Protein AF-W9NSE4-F1 (afdb_monomer)

InterPro domains:
  IPR006034 Asparaginase/glutaminase-like [PIRSF001220] (28-236)
  IPR027474 L-asparaginase, N-terminal [PF00710] (26-89)
  IPR036152 Asparaginase/glutaminase-like superfamily [SSF53774] (7-237)
  IPR037152 L-asparaginase, N-terminal domain superfamily [G3DSA:3.40.50.1170] (3-132)

Solvent-accessible surface area (backbone atoms only — not comparable to full-atom values): 13285 Å² total; per-residue (Å²): 138,76,88,78,69,47,70,48,81,46,66,56,93,49,43,56,50,54,46,50,51,46,46,31,56,49,71,39,85,84,59,81,40,18,39,22,36,31,43,38,92,50,56,83,89,42,90,87,39,50,40,68,56,36,51,51,25,30,49,48,37,24,74,69,46,80,80,41,43,57,34,42,33,49,96,52,32,32,23,39,46,59,47,28,48,76,55,96,93,41,78,44,64,15,86,82,14,58,27,30,35,51,55,96,54,36,72,48,76,77,45,73,84,58,55,47,65,51,62,55,68,62,46,70,77,44,28,68,71,49,52,81,54,26,63,48,78,39,54,74,83,61,55,54,65,59,32,56,49,34,52,74,60,55,44,34,32,36,40,34,30,29,45,80,46,45,49,69,62,73,88,45,46,62,28,50,49,57,42,60,69,40,85,83,40,45,42,33,36,19,23,75,86,40,47,40,82,42,44,83,71,49,90,92,43,33,33,18,22,70,28,29,52,67,49,45,67,65,45,44,39,47,54,76,27,22,88,60,53,75,64,54,49,44,47,42,53,50,52,46,54,46,84,107

Secondary structure (DSSP, 8-state):
-----EEEE--TTSHHHHHHHHHHHS-GGGT-S-EEEE--SS-TTSTT--HHHHHHHHHHHHHH--S--EEEEETTEEE-STT-EEETTEEEPPTTTEEEEEETTEEEE-----EEE----B-HHHHHHHTTTSEEEE-TT--HHHHHHHHHTT--EEEEEEBTTTB--GGGHHHHHHHHTSTT-EEEEEESSS-------STT-EE-TT--HHHHHHHHHHHTTBS--HHHHHHHHH--EEE-

Sequence (244 aa):
MFCQDHVLVLGSSKLTLVVRFLEHTIALDDFNKSVCLTAALKPLSAHGAEGPGSILSATRVSVASQDNQILIIFNDLITLARRSYKQNNVLFSGDRSLLGRIVDFGPEMIHRPSNSPKTFQFDEDQVYNKTKTKSKYFPSTSEQSDFDIAVKDGVKGAVLGVFEDGYWPGPLMKGLGTLMNEPDVIVATVSYGFSYNMRHRIDGVVPAGDWTDRDLMMLMPFLLASNMSREEISDFIATPYNEI

pLDDT: mean 88.48, std 9.76, range [31.81, 97.31]

Organism: NCBI:txid1080344

Structure (mmCIF, N/CA/C/O backbone):
data_AF-W9NSE4-F1
#
_entry.id   AF-W9NSE4-F1
#
loop_
_atom_site.group_PDB
_atom_site.id
_atom_site.type_symbol
_atom_site.label_atom_id
_atom_site.label_alt_id
_atom_site.label_comp_id
_atom_site.label_asym_id
_atom_site.label_entity_id
_atom_site.label_seq_id
_atom_site.pdbx_PDB_ins_code
_atom_site.Cartn_x
_atom_site.Cartn_y
_atom_site.Cartn_z
_atom_site.occupancy
_atom_site.B_iso_or_equiv
_atom_site.auth_seq_id
_atom_site.auth_comp_id
_atom_site.auth_asym_id
_atom_site.auth_atom_id
_atom_site.pdbx_PDB_model_num
ATOM 1 N N . MET A 1 1 ? -5.887 -17.199 -27.649 1.00 31.81 1 MET A N 1
ATOM 2 C CA . MET A 1 1 ? -5.124 -15.946 -27.829 1.00 31.81 1 MET A CA 1
ATOM 3 C C . MET A 1 1 ? -4.892 -15.397 -26.431 1.00 31.81 1 MET A C 1
ATOM 5 O O . MET A 1 1 ? -5.772 -14.753 -25.889 1.00 31.81 1 MET A O 1
ATOM 9 N N . PHE A 1 2 ? -3.807 -15.819 -25.781 1.00 36.50 2 PHE A N 1
ATOM 10 C CA . PHE A 1 2 ? -3.517 -15.455 -24.391 1.00 36.50 2 PHE A CA 1
ATOM 11 C C . PHE A 1 2 ? -2.689 -14.174 -24.415 1.00 36.50 2 PHE A C 1
ATOM 13 O O . PHE A 1 2 ? -1.678 -14.140 -25.111 1.00 36.50 2 PHE A O 1
ATOM 20 N N . CYS A 1 3 ? -3.131 -13.117 -23.734 1.00 44.56 3 CYS A N 1
ATOM 21 C CA . CYS A 1 3 ? -2.341 -11.896 -23.603 1.00 44.56 3 CYS A CA 1
ATOM 22 C C . CYS A 1 3 ? -1.047 -12.261 -22.858 1.00 44.56 3 CYS A C 1
ATOM 24 O O . CYS A 1 3 ? -1.084 -12.700 -21.709 1.00 44.56 3 CYS A O 1
ATOM 26 N N . GLN A 1 4 ? 0.081 -12.220 -23.565 1.00 57.81 4 GLN A N 1
ATOM 27 C CA . GLN A 1 4 ? 1.386 -12.601 -23.043 1.00 57.81 4 GLN A CA 1
ATOM 28 C C . GLN A 1 4 ? 2.021 -11.352 -22.425 1.00 57.81 4 GLN A C 1
ATOM 30 O O . GLN A 1 4 ? 2.363 -10.431 -23.151 1.00 57.81 4 GLN A O 1
ATOM 35 N N . ASP A 1 5 ? 2.146 -11.358 -21.096 1.00 71.06 5 ASP A N 1
ATOM 36 C CA . ASP A 1 5 ? 2.875 -10.380 -20.272 1.00 71.06 5 ASP A CA 1
ATOM 37 C C . ASP A 1 5 ? 2.164 -9.022 -20.108 1.00 71.06 5 ASP A C 1
ATOM 39 O O . ASP A 1 5 ? 1.637 -8.434 -21.053 1.00 71.06 5 ASP A O 1
ATOM 43 N N . HIS A 1 6 ? 2.095 -8.532 -18.865 1.00 82.31 6 HIS A N 1
ATOM 44 C CA . HIS A 1 6 ? 1.320 -7.339 -18.514 1.00 82.31 6 HIS A CA 1
ATOM 45 C C . HIS A 1 6 ? 2.245 -6.218 -18.044 1.00 82.31 6 HIS A C 1
ATOM 47 O O . HIS A 1 6 ? 2.908 -6.329 -17.010 1.00 82.31 6 HIS A O 1
ATOM 53 N N . VAL A 1 7 ? 2.241 -5.116 -18.796 1.00 86.50 7 VAL A N 1
ATOM 54 C CA . VAL A 1 7 ? 2.879 -3.856 -18.411 1.00 86.50 7 VAL A CA 1
ATOM 55 C C . VAL A 1 7 ? 1.800 -2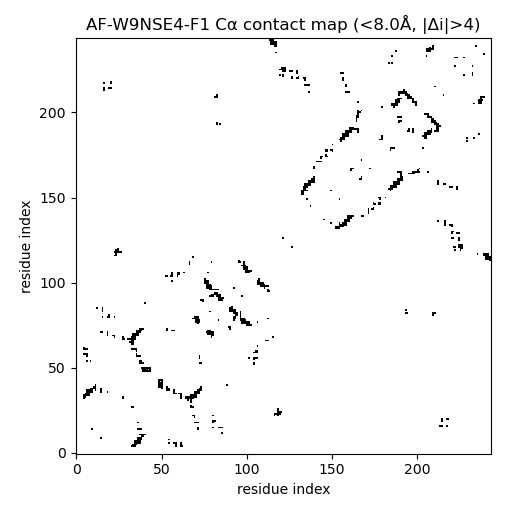.800 -18.219 1.00 86.50 7 VAL A C 1
ATOM 57 O O . VAL A 1 7 ? 1.079 -2.470 -19.160 1.00 86.50 7 VAL A O 1
ATOM 60 N N . LEU A 1 8 ? 1.691 -2.252 -17.009 1.00 90.00 8 LEU A N 1
ATOM 61 C CA . LEU A 1 8 ? 0.785 -1.143 -16.716 1.00 90.00 8 LEU A CA 1
ATOM 62 C C . LEU A 1 8 ? 1.589 0.154 -16.606 1.00 90.00 8 LEU A C 1
ATOM 64 O O . LEU A 1 8 ? 2.565 0.249 -15.859 1.00 90.00 8 LEU A O 1
ATOM 68 N N . VAL A 1 9 ? 1.150 1.175 -17.341 1.00 89.94 9 VAL A N 1
ATOM 69 C CA . VAL A 1 9 ? 1.760 2.509 -17.329 1.00 89.94 9 VAL A CA 1
ATOM 70 C C . VAL A 1 9 ? 0.867 3.451 -16.538 1.00 89.94 9 VAL A C 1
ATOM 72 O O . VAL A 1 9 ? -0.294 3.651 -16.889 1.00 89.94 9 VAL A O 1
ATOM 75 N N . LEU A 1 10 ? 1.410 4.036 -15.470 1.00 89.44 10 LEU A N 1
ATOM 76 C CA . LEU A 1 10 ? 0.657 4.884 -14.546 1.00 89.44 10 LEU A CA 1
ATOM 77 C C . LEU A 1 10 ? 1.287 6.268 -14.377 1.00 89.44 10 LEU A C 1
ATOM 79 O O . LEU A 1 10 ? 2.459 6.503 -14.673 1.00 89.44 10 LEU A O 1
ATOM 83 N N . GLY A 1 11 ? 0.505 7.195 -13.820 1.00 88.38 11 GLY A N 1
ATOM 84 C CA . GLY A 1 11 ? 1.036 8.445 -13.288 1.00 88.38 11 GLY A CA 1
ATOM 85 C C . GLY A 1 11 ? 1.955 8.180 -12.091 1.00 88.38 11 GLY A C 1
ATOM 86 O O . GLY A 1 11 ? 1.589 7.483 -11.142 1.00 88.38 11 GLY A O 1
ATOM 87 N N . SER A 1 12 ? 3.148 8.775 -12.096 1.00 90.00 12 SER A N 1
ATOM 88 C CA . SER A 1 12 ? 4.195 8.424 -11.131 1.00 90.00 12 SER A CA 1
ATOM 89 C C . SER A 1 12 ? 3.899 8.831 -9.678 1.00 90.00 12 SER A C 1
ATOM 91 O O . SER A 1 12 ? 4.586 8.369 -8.770 1.00 90.00 12 SER A O 1
ATOM 93 N N . SER A 1 13 ? 2.902 9.685 -9.421 1.00 88.56 13 SER A N 1
ATOM 94 C CA . SER A 1 13 ? 2.545 10.152 -8.069 1.00 88.56 13 SER A CA 1
ATOM 95 C C . SER A 1 13 ? 1.829 9.105 -7.214 1.00 88.56 13 SER A C 1
ATOM 97 O O . SER A 1 13 ? 1.851 9.208 -5.989 1.00 88.56 13 SER A O 1
ATOM 99 N N . LYS A 1 14 ? 1.169 8.122 -7.840 1.00 88.56 14 LYS A N 1
ATOM 100 C CA . LYS A 1 14 ? 0.402 7.065 -7.154 1.00 88.56 14 LYS A CA 1
ATOM 101 C C . LYS A 1 14 ? 0.894 5.658 -7.499 1.00 88.56 14 LYS A C 1
ATOM 103 O O . LYS A 1 14 ? 0.237 4.694 -7.138 1.00 88.56 14 LYS A O 1
ATOM 108 N N . LEU A 1 15 ? 2.049 5.548 -8.162 1.00 91.88 15 LEU A N 1
ATOM 109 C CA . LEU A 1 15 ? 2.612 4.277 -8.619 1.00 91.88 15 LEU A CA 1
ATOM 110 C C . LEU A 1 15 ? 2.708 3.253 -7.482 1.00 91.88 15 LEU A C 1
ATOM 112 O O . LEU A 1 15 ? 2.093 2.201 -7.576 1.00 91.88 15 LEU A O 1
ATOM 116 N N . THR A 1 16 ? 3.411 3.583 -6.392 1.00 90.69 16 THR A N 1
ATOM 117 C CA . THR A 1 16 ? 3.598 2.660 -5.259 1.00 90.69 16 THR A CA 1
ATOM 118 C C . THR A 1 16 ? 2.266 2.252 -4.640 1.00 90.69 16 THR A C 1
ATOM 120 O O . THR A 1 16 ? 2.057 1.081 -4.365 1.00 90.69 16 THR A O 1
ATOM 123 N N . LEU A 1 17 ? 1.336 3.200 -4.516 1.00 90.75 17 LEU A N 1
ATOM 124 C CA . LEU A 1 17 ? 0.013 2.962 -3.959 1.00 90.75 17 LEU A CA 1
ATOM 125 C C . LEU A 1 17 ? -0.780 1.949 -4.804 1.00 90.75 17 LEU A C 1
ATOM 127 O O . LEU A 1 17 ? -1.260 0.953 -4.279 1.00 90.75 17 LEU A O 1
ATOM 131 N N . VAL A 1 18 ? -0.866 2.150 -6.122 1.00 92.69 18 VAL A N 1
ATOM 132 C CA . VAL A 1 18 ? -1.581 1.215 -7.010 1.00 92.69 18 VAL A CA 1
ATOM 133 C C . VAL A 1 18 ? -0.910 -0.156 -7.021 1.00 92.69 18 VAL A C 1
ATOM 135 O O . VAL A 1 18 ? -1.602 -1.165 -6.994 1.00 92.69 18 VAL A O 1
ATOM 138 N N . VAL A 1 19 ? 0.422 -0.216 -7.002 1.00 93.31 19 VAL A N 1
ATOM 139 C CA . VAL A 1 19 ? 1.136 -1.500 -6.942 1.00 93.31 19 VAL A CA 1
ATOM 140 C C . VAL A 1 19 ? 0.770 -2.252 -5.660 1.00 93.31 19 VAL A C 1
ATOM 142 O O . VAL A 1 19 ? 0.416 -3.422 -5.746 1.00 93.31 19 VAL A O 1
ATOM 145 N N . ARG A 1 20 ? 0.778 -1.584 -4.494 1.00 91.62 20 ARG A N 1
ATOM 146 C CA . ARG A 1 20 ? 0.375 -2.191 -3.209 1.00 91.62 20 ARG A CA 1
ATOM 147 C C . ARG A 1 20 ? -1.071 -2.687 -3.241 1.00 91.62 20 ARG A C 1
ATOM 149 O O . ARG A 1 20 ? -1.359 -3.733 -2.674 1.00 91.62 20 ARG A O 1
ATOM 156 N N . PHE A 1 21 ? -1.973 -1.965 -3.911 1.00 92.38 21 PHE A N 1
ATOM 157 C CA . PHE A 1 21 ? -3.351 -2.425 -4.105 1.00 92.38 21 PHE A CA 1
ATOM 158 C C . PHE A 1 21 ? -3.403 -3.730 -4.899 1.00 92.38 21 PHE A C 1
ATOM 160 O O . PHE A 1 21 ? -3.984 -4.715 -4.447 1.00 92.38 21 PHE A O 1
ATOM 167 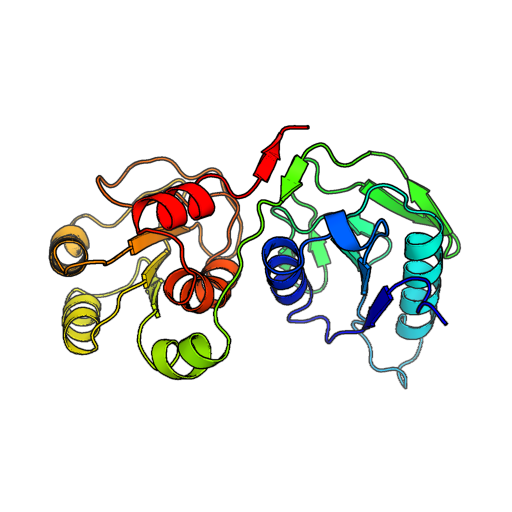N N . LEU A 1 22 ? -2.787 -3.734 -6.083 1.00 92.12 22 LEU A N 1
ATOM 168 C CA . LEU A 1 22 ? -2.823 -4.870 -7.000 1.00 92.12 22 LEU A CA 1
ATOM 169 C C . LEU A 1 22 ? -2.138 -6.097 -6.390 1.00 92.12 22 LEU A C 1
ATOM 171 O O . LEU A 1 22 ? -2.647 -7.202 -6.531 1.00 92.12 22 LEU A O 1
ATOM 175 N N . GLU A 1 23 ? -1.034 -5.894 -5.664 1.00 91.75 23 GLU A N 1
ATOM 176 C CA . GLU A 1 23 ? -0.245 -6.951 -5.015 1.00 91.75 23 GLU A CA 1
ATOM 177 C C . GLU A 1 23 ? -1.091 -7.797 -4.050 1.00 91.75 23 GLU A C 1
ATOM 179 O O . GLU A 1 23 ? -0.846 -8.987 -3.892 1.00 91.75 23 GLU A O 1
ATOM 184 N N . HIS A 1 24 ? -2.114 -7.193 -3.443 1.00 93.25 24 HIS A N 1
ATOM 185 C CA . HIS A 1 24 ? -2.973 -7.831 -2.447 1.00 93.25 24 HIS A CA 1
ATOM 186 C C . HIS A 1 24 ? -4.376 -8.190 -2.954 1.00 93.25 24 HIS A C 1
ATOM 188 O O . HIS A 1 24 ? -5.155 -8.785 -2.210 1.00 93.25 24 HIS A O 1
ATOM 194 N N . THR A 1 25 ? -4.707 -7.845 -4.199 1.00 90.31 25 THR A N 1
ATOM 195 C CA . THR A 1 25 ? -6.047 -8.061 -4.780 1.00 90.31 25 THR A CA 1
ATOM 196 C C . THR A 1 25 ? -6.033 -8.938 -6.028 1.00 90.31 25 THR A C 1
ATOM 198 O O . THR A 1 25 ? -7.045 -9.555 -6.349 1.00 90.31 25 THR A O 1
ATOM 201 N N . ILE A 1 26 ? -4.892 -9.053 -6.712 1.00 86.38 26 ILE A N 1
ATOM 202 C CA . ILE A 1 26 ? -4.713 -9.975 -7.833 1.00 86.38 26 ILE A CA 1
ATOM 203 C C . ILE A 1 26 ? -4.073 -11.264 -7.315 1.00 86.38 26 ILE A C 1
ATOM 205 O O . ILE A 1 26 ? -2.939 -11.253 -6.844 1.00 86.38 26 ILE A O 1
ATOM 209 N N . ALA A 1 27 ? -4.776 -12.388 -7.460 1.00 78.81 27 ALA A N 1
ATOM 210 C CA . ALA A 1 27 ? -4.213 -13.714 -7.224 1.00 78.81 27 ALA A CA 1
ATOM 211 C C . ALA A 1 27 ? -3.271 -14.090 -8.381 1.00 78.81 27 ALA A C 1
ATOM 213 O O . ALA A 1 27 ? -3.714 -14.500 -9.450 1.00 78.81 27 ALA A O 1
ATOM 214 N N . LEU A 1 28 ? -1.961 -13.905 -8.193 1.00 74.50 28 LEU A N 1
ATOM 215 C CA . LEU A 1 28 ? -0.956 -14.152 -9.241 1.00 74.50 28 LEU A CA 1
ATOM 216 C C . LEU A 1 28 ? -0.722 -15.639 -9.535 1.00 74.50 28 LEU A C 1
ATOM 218 O O . LEU A 1 28 ? -0.193 -15.960 -10.602 1.00 74.50 28 LEU A O 1
ATOM 222 N N . ASP A 1 29 ? -1.141 -16.532 -8.634 1.00 68.69 29 ASP A N 1
ATOM 223 C CA . ASP A 1 29 ? -1.040 -17.987 -8.807 1.00 68.69 29 ASP A CA 1
ATOM 224 C C . ASP A 1 29 ? -1.746 -18.463 -10.089 1.00 68.69 29 ASP A C 1
ATOM 226 O O . ASP A 1 29 ? -1.284 -19.393 -10.749 1.00 68.69 29 ASP A O 1
ATOM 230 N N . ASP A 1 30 ? -2.799 -17.757 -10.512 1.00 66.00 30 ASP A N 1
ATOM 231 C CA . ASP A 1 30 ? -3.540 -18.052 -11.742 1.00 66.00 30 ASP A CA 1
ATOM 232 C C . ASP A 1 30 ? -2.835 -17.546 -13.016 1.00 66.00 30 ASP A C 1
ATOM 234 O O . ASP A 1 30 ? -3.167 -17.962 -14.130 1.00 66.00 30 ASP A O 1
ATOM 238 N N . PHE A 1 31 ? -1.858 -16.640 -12.883 1.00 65.06 31 PHE A N 1
ATOM 239 C CA . PHE A 1 31 ? -1.257 -15.920 -14.010 1.00 65.06 31 PHE A CA 1
ATOM 240 C C . PHE A 1 31 ? 0.099 -16.472 -14.452 1.00 65.06 31 PHE A C 1
ATOM 242 O O . PHE A 1 31 ? 0.485 -16.229 -15.598 1.00 65.06 31 PHE A O 1
ATOM 249 N N . ASN A 1 32 ? 0.806 -17.225 -13.597 1.00 70.56 32 ASN A N 1
ATOM 250 C CA . ASN A 1 32 ? 2.125 -17.822 -13.876 1.00 70.56 32 ASN A CA 1
ATOM 251 C C . ASN A 1 32 ? 3.146 -16.851 -14.519 1.00 70.56 32 ASN A C 1
ATOM 253 O O . ASN A 1 32 ? 4.041 -17.265 -15.262 1.00 70.56 32 ASN A O 1
ATOM 257 N N . LYS A 1 33 ? 2.958 -15.543 -14.289 1.00 77.44 33 LYS A N 1
ATOM 258 C CA . LYS A 1 33 ? 3.693 -14.443 -14.916 1.00 77.44 33 LYS A CA 1
ATOM 259 C C . LYS A 1 33 ? 3.748 -13.236 -13.989 1.00 77.44 33 LYS A C 1
ATOM 261 O O . LYS A 1 33 ? 2.816 -12.983 -13.227 1.00 77.44 33 LYS A O 1
ATOM 266 N N . SER A 1 34 ? 4.813 -12.450 -14.116 1.00 86.25 34 SER A N 1
ATOM 267 C CA . SER A 1 34 ? 4.970 -11.191 -13.386 1.00 86.25 34 SER A CA 1
ATOM 268 C C . SER A 1 34 ? 4.216 -10.039 -14.059 1.00 86.25 34 SER A C 1
ATOM 270 O O . SER A 1 34 ? 4.169 -9.930 -15.287 1.00 86.25 34 SER A O 1
ATOM 272 N N . VAL A 1 35 ? 3.665 -9.134 -13.248 1.00 90.75 35 VAL A N 1
ATOM 273 C CA . VAL A 1 35 ? 3.012 -7.898 -13.707 1.00 90.75 35 VAL A CA 1
ATOM 274 C C . VAL A 1 35 ? 3.949 -6.732 -13.426 1.00 90.75 35 VAL A C 1
ATOM 276 O O . VAL A 1 35 ? 4.294 -6.475 -12.277 1.00 90.75 35 VAL A O 1
ATOM 279 N N . CYS A 1 36 ? 4.372 -6.009 -14.461 1.00 93.50 36 CYS A N 1
ATOM 280 C CA . CYS A 1 36 ? 5.298 -4.887 -14.304 1.00 93.50 36 CYS A CA 1
ATOM 281 C C . CYS A 1 36 ? 4.557 -3.553 -14.377 1.00 93.50 36 CYS A C 1
ATOM 283 O O . CYS A 1 36 ? 3.821 -3.282 -15.324 1.00 93.50 36 CYS A O 1
ATOM 285 N N . LEU A 1 37 ? 4.788 -2.683 -13.400 1.00 95.56 37 LEU A N 1
ATOM 286 C CA . LEU A 1 37 ? 4.257 -1.329 -13.377 1.00 95.56 37 LEU A CA 1
ATOM 287 C C . LEU A 1 37 ? 5.385 -0.327 -13.539 1.00 95.56 37 LEU A C 1
ATOM 289 O O . LEU A 1 37 ? 6.405 -0.397 -12.855 1.00 95.56 37 LEU A O 1
ATOM 293 N N . THR A 1 38 ? 5.184 0.639 -14.426 1.00 95.75 38 THR A N 1
ATOM 294 C CA . THR A 1 38 ? 6.157 1.701 -14.666 1.00 95.75 38 THR A CA 1
ATOM 295 C C . THR A 1 38 ? 5.484 3.058 -14.811 1.00 95.75 38 THR A C 1
ATOM 297 O O . THR A 1 38 ? 4.266 3.173 -14.972 1.00 95.75 38 THR A O 1
ATOM 300 N N . ALA A 1 39 ? 6.286 4.110 -14.711 1.00 94.75 39 ALA A N 1
ATOM 301 C CA . ALA A 1 39 ? 5.843 5.485 -14.847 1.00 94.75 39 ALA A CA 1
ATOM 302 C C . ALA A 1 39 ? 6.997 6.376 -15.316 1.00 94.75 39 ALA A C 1
ATOM 304 O O . ALA A 1 39 ? 8.162 6.000 -15.220 1.00 94.75 39 ALA A O 1
ATOM 305 N N . ALA A 1 40 ? 6.662 7.592 -15.740 1.00 93.38 40 ALA A N 1
ATOM 306 C CA . ALA A 1 40 ? 7.620 8.653 -16.036 1.00 93.38 40 ALA A CA 1
ATOM 307 C C . ALA A 1 40 ? 7.393 9.863 -15.114 1.00 93.38 40 ALA A C 1
ATOM 309 O O . ALA A 1 40 ? 6.279 10.108 -14.632 1.00 93.38 40 ALA A O 1
ATOM 310 N N . LEU A 1 41 ? 8.455 10.616 -14.847 1.00 92.62 41 LEU A N 1
ATOM 311 C CA . LEU A 1 41 ? 8.411 11.920 -14.185 1.00 92.62 41 LEU A CA 1
ATOM 312 C C . LEU A 1 41 ? 8.106 13.032 -15.186 1.00 92.62 41 LEU A C 1
ATOM 314 O O . LEU A 1 41 ? 7.360 13.959 -14.871 1.00 92.62 41 LEU A O 1
ATOM 318 N N . LYS A 1 42 ? 8.683 12.941 -16.385 1.00 91.75 42 LYS A N 1
ATOM 319 C CA . LYS A 1 42 ? 8.523 13.941 -17.437 1.00 91.75 42 LYS A CA 1
ATOM 320 C C . LYS A 1 42 ? 7.382 13.587 -18.392 1.00 91.75 42 LYS A C 1
ATOM 322 O O . LYS A 1 42 ? 7.182 12.412 -18.708 1.00 91.75 42 LYS A O 1
ATOM 327 N N . PRO A 1 43 ? 6.660 14.595 -18.915 1.00 91.88 43 PRO A N 1
ATOM 328 C CA . PRO A 1 43 ? 5.738 14.371 -20.018 1.00 91.88 43 PRO A CA 1
ATOM 329 C C . PRO A 1 43 ? 6.509 13.942 -21.272 1.00 91.88 43 PRO A C 1
ATOM 331 O O . PRO A 1 43 ? 7.667 14.314 -21.458 1.00 91.88 43 PRO A O 1
ATOM 334 N N . LEU A 1 44 ? 5.840 13.210 -22.166 1.00 91.56 44 LEU A N 1
ATOM 335 C CA . LEU A 1 44 ? 6.447 12.668 -23.387 1.00 91.56 44 LEU A CA 1
ATOM 336 C C . LEU A 1 44 ? 7.075 13.745 -24.291 1.00 91.56 44 LEU A C 1
ATOM 338 O O . LEU A 1 44 ? 8.049 13.476 -24.981 1.00 91.56 44 LEU A O 1
ATOM 342 N N . SER A 1 45 ? 6.531 14.963 -24.279 1.00 93.75 45 SER A N 1
ATOM 343 C CA . SER A 1 45 ? 7.022 16.086 -25.083 1.00 93.75 45 SER A CA 1
ATOM 344 C C . SER A 1 45 ? 8.294 16.748 -24.537 1.00 93.75 45 SER A C 1
ATOM 346 O O . SER A 1 45 ? 8.857 17.614 -25.205 1.00 93.75 45 SER A O 1
ATOM 348 N N . ALA A 1 46 ? 8.738 16.402 -23.326 1.00 94.31 46 ALA A N 1
ATOM 349 C CA . ALA A 1 46 ? 9.908 17.022 -22.717 1.00 94.31 46 ALA A CA 1
ATOM 350 C C . ALA A 1 46 ? 11.219 16.453 -23.277 1.00 94.31 46 ALA A C 1
ATOM 352 O O . ALA A 1 46 ? 11.335 15.270 -23.595 1.00 94.31 46 ALA A O 1
ATOM 353 N N . HIS A 1 47 ? 12.258 17.289 -23.314 1.00 91.81 47 HIS A N 1
ATOM 354 C CA . HIS A 1 47 ? 13.597 16.833 -23.668 1.00 91.81 47 HIS A CA 1
ATOM 355 C C . HIS A 1 47 ? 14.132 15.826 -22.634 1.00 91.81 47 HIS A C 1
ATOM 357 O O . HIS A 1 47 ? 14.130 16.076 -21.420 1.00 91.81 47 HIS A O 1
ATOM 363 N N . GLY A 1 48 ? 14.622 14.686 -23.127 1.00 89.94 48 GLY A N 1
ATOM 364 C CA . GLY A 1 48 ? 15.090 13.583 -22.289 1.00 89.94 48 GLY A CA 1
ATOM 365 C C . GLY A 1 48 ? 13.968 12.960 -21.459 1.00 89.94 48 GLY A C 1
ATOM 366 O O . GLY A 1 48 ? 14.179 12.716 -20.271 1.00 89.94 48 GLY A O 1
ATOM 367 N N . ALA A 1 49 ? 12.775 12.803 -22.044 1.00 92.75 49 ALA A N 1
ATOM 368 C CA . ALA A 1 49 ? 11.673 12.063 -21.443 1.00 92.75 49 ALA A CA 1
ATOM 369 C C . ALA A 1 49 ? 12.020 10.572 -21.332 1.00 92.75 49 ALA A C 1
ATOM 371 O O . ALA A 1 49 ? 12.316 9.912 -22.328 1.00 92.75 49 ALA A O 1
ATOM 372 N N . GLU A 1 50 ? 11.947 10.038 -20.117 1.00 92.62 50 GLU A N 1
ATOM 373 C CA . GLU A 1 50 ? 12.269 8.637 -19.827 1.00 92.62 50 GLU A CA 1
ATOM 374 C C . GLU A 1 50 ? 11.163 7.637 -20.211 1.00 92.62 50 GLU A C 1
ATOM 376 O O . GLU A 1 50 ? 11.446 6.453 -20.359 1.00 92.62 50 GLU A O 1
ATOM 381 N N . GLY A 1 51 ? 9.925 8.094 -20.440 1.00 92.81 51 GLY A N 1
ATOM 382 C CA . GLY A 1 51 ? 8.748 7.231 -20.634 1.00 92.81 51 GLY A CA 1
ATOM 383 C C . GLY A 1 51 ? 8.921 6.077 -21.635 1.00 92.81 51 GLY A C 1
ATOM 384 O O . GLY A 1 51 ? 8.676 4.932 -21.253 1.00 92.81 51 GLY A O 1
ATOM 385 N N . PRO A 1 52 ? 9.370 6.318 -22.884 1.00 94.06 52 PRO A N 1
ATOM 386 C CA . PRO A 1 52 ? 9.598 5.238 -23.848 1.00 94.06 52 PRO A CA 1
ATOM 387 C C . PRO A 1 52 ? 10.623 4.201 -23.365 1.00 94.06 52 PRO A C 1
ATOM 389 O O . PRO A 1 52 ? 10.407 2.999 -23.517 1.00 94.06 52 PRO A O 1
ATOM 392 N N . GLY A 1 53 ? 11.711 4.663 -22.741 1.00 94.44 53 GLY A N 1
ATOM 393 C CA . GLY A 1 53 ? 12.735 3.798 -22.158 1.00 94.44 53 GLY A CA 1
ATOM 394 C C . GLY A 1 53 ? 12.196 2.978 -20.989 1.00 94.44 53 GLY A C 1
ATOM 395 O O . GLY A 1 53 ? 12.421 1.774 -20.931 1.00 94.44 53 GLY A O 1
ATOM 396 N N . SER A 1 54 ? 11.414 3.598 -20.102 1.00 94.69 54 SER A N 1
ATOM 397 C CA . SER A 1 54 ? 10.778 2.921 -18.968 1.00 94.69 54 SER A CA 1
ATOM 398 C C . SER A 1 54 ? 9.809 1.819 -19.415 1.00 94.69 54 SER A C 1
ATOM 400 O O . SER A 1 54 ? 9.831 0.727 -18.849 1.00 94.69 54 SER A O 1
ATOM 402 N N . ILE A 1 55 ? 9.015 2.056 -20.468 1.00 95.25 55 ILE A N 1
ATOM 403 C CA . ILE A 1 55 ? 8.108 1.047 -21.048 1.00 95.25 55 ILE A CA 1
ATOM 404 C C . ILE A 1 55 ? 8.897 -0.122 -21.649 1.00 95.25 55 ILE A C 1
ATOM 406 O O . ILE A 1 55 ? 8.561 -1.283 -21.397 1.00 95.25 55 ILE A O 1
ATOM 410 N N . LEU A 1 56 ? 9.956 0.163 -22.415 1.00 95.50 56 LEU A N 1
ATOM 411 C CA . LEU A 1 56 ? 10.817 -0.874 -22.994 1.00 95.50 56 LEU A CA 1
ATOM 412 C C . LEU A 1 56 ? 11.456 -1.741 -21.901 1.00 95.50 56 LEU A C 1
ATOM 414 O O . LEU A 1 56 ? 11.403 -2.970 -21.982 1.00 95.50 56 LEU A O 1
ATOM 418 N N . SER A 1 57 ? 12.010 -1.107 -20.868 1.00 96.38 57 SER A N 1
ATOM 419 C CA . SER A 1 57 ? 12.612 -1.792 -19.723 1.00 96.38 57 SER A CA 1
ATOM 420 C C . SER A 1 57 ? 11.592 -2.653 -18.982 1.00 96.38 57 SER A C 1
ATOM 422 O O . SER A 1 57 ? 11.853 -3.827 -18.740 1.00 96.38 57 SER A O 1
ATOM 424 N N . ALA A 1 58 ? 10.402 -2.121 -18.686 1.00 95.44 58 ALA A N 1
ATOM 425 C CA . ALA A 1 58 ? 9.345 -2.878 -18.012 1.00 95.44 58 ALA A CA 1
ATOM 426 C C . ALA A 1 58 ? 8.871 -4.084 -18.834 1.00 95.44 58 ALA A C 1
ATOM 428 O O . ALA A 1 58 ? 8.662 -5.161 -18.282 1.00 95.44 58 ALA A O 1
ATOM 429 N N . THR A 1 59 ? 8.780 -3.932 -20.157 1.00 94.00 59 THR A N 1
ATOM 430 C CA . THR A 1 59 ? 8.449 -5.039 -21.067 1.00 94.00 59 THR A CA 1
ATOM 431 C C . THR A 1 59 ? 9.516 -6.128 -21.000 1.00 94.00 59 THR A C 1
ATOM 433 O O . THR A 1 59 ? 9.200 -7.298 -20.794 1.00 94.00 59 THR A O 1
ATOM 436 N N . ARG A 1 60 ? 10.797 -5.756 -21.092 1.00 94.44 60 ARG A N 1
ATOM 437 C CA . ARG A 1 60 ? 11.910 -6.713 -20.998 1.00 94.44 60 ARG A CA 1
ATOM 438 C C . ARG A 1 60 ? 11.965 -7.413 -19.641 1.00 94.44 60 ARG A C 1
ATOM 440 O O . ARG A 1 60 ? 12.214 -8.614 -19.603 1.00 94.44 60 ARG A O 1
ATOM 447 N N . VAL A 1 61 ? 11.684 -6.699 -18.551 1.00 93.81 61 VAL A N 1
ATOM 448 C CA . VAL A 1 61 ? 11.577 -7.297 -17.211 1.00 93.81 61 VAL A CA 1
ATOM 449 C C . VAL A 1 61 ? 10.416 -8.289 -17.151 1.00 93.81 61 VAL A C 1
ATOM 451 O O . VAL A 1 61 ? 10.607 -9.393 -16.653 1.00 93.81 61 VAL A O 1
ATOM 454 N N . SER A 1 62 ? 9.243 -7.939 -17.691 1.00 91.19 62 SER A N 1
ATOM 455 C CA . SER A 1 62 ? 8.066 -8.820 -17.660 1.00 91.19 62 SER A CA 1
ATOM 456 C C . SER A 1 62 ? 8.294 -10.150 -18.385 1.00 91.19 62 SER A C 1
ATOM 458 O O . SER A 1 62 ? 7.829 -11.180 -17.914 1.00 91.19 62 SER A O 1
ATOM 460 N N . VAL A 1 63 ? 9.077 -10.139 -19.470 1.00 89.12 63 VAL A N 1
ATOM 461 C CA . VAL A 1 63 ? 9.451 -11.344 -20.228 1.00 89.12 63 VAL A CA 1
ATOM 462 C C . VAL A 1 63 ? 10.538 -12.156 -19.512 1.00 89.12 63 VAL A C 1
ATOM 464 O O . VAL A 1 63 ? 10.562 -13.381 -19.608 1.00 89.12 63 VAL A O 1
ATOM 467 N N . ALA A 1 64 ? 11.467 -11.488 -18.821 1.00 88.00 64 ALA A N 1
ATOM 468 C CA . ALA A 1 64 ? 12.593 -12.141 -18.152 1.00 88.00 64 ALA A CA 1
ATOM 469 C C . ALA A 1 64 ? 12.249 -12.696 -16.758 1.00 88.00 64 ALA A C 1
ATOM 471 O O . ALA A 1 64 ? 12.899 -13.632 -16.292 1.00 88.00 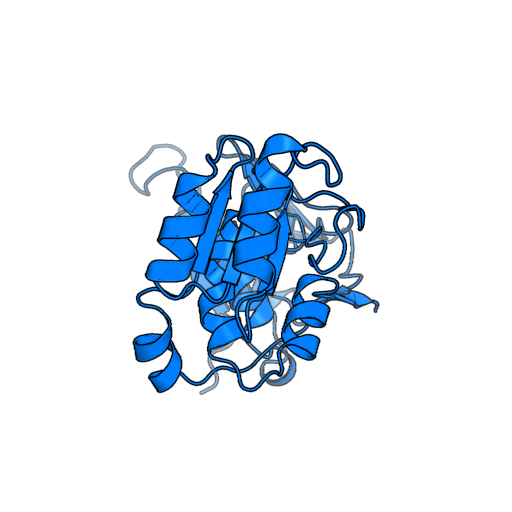64 ALA A O 1
ATOM 472 N N . SER A 1 65 ? 11.269 -12.107 -16.070 1.00 83.12 65 SER A N 1
ATOM 473 C CA . SER A 1 65 ? 10.894 -12.482 -14.706 1.00 83.12 65 SER A CA 1
ATOM 474 C C . SER A 1 65 ? 10.063 -13.768 -14.683 1.00 83.12 65 SER A C 1
ATOM 476 O O . SER A 1 65 ? 9.107 -13.911 -15.440 1.00 83.12 65 SER A O 1
ATOM 478 N N . GLN A 1 66 ? 10.407 -14.684 -13.774 1.00 77.31 66 GLN A N 1
ATOM 479 C CA . GLN A 1 66 ? 9.707 -15.963 -13.571 1.00 77.31 66 GLN A CA 1
ATOM 480 C C . GLN A 1 66 ? 9.105 -16.100 -12.163 1.00 77.31 66 GLN A C 1
ATOM 482 O O . GLN A 1 66 ? 8.617 -17.166 -11.806 1.00 77.31 66 GLN A O 1
ATOM 487 N N . ASP A 1 67 ? 9.156 -15.042 -11.349 1.00 76.44 67 ASP A N 1
ATOM 488 C CA . ASP A 1 67 ? 8.879 -15.134 -9.910 1.00 76.44 67 ASP A CA 1
ATOM 489 C C . ASP A 1 67 ? 7.406 -14.859 -9.536 1.00 76.44 67 ASP A C 1
ATOM 491 O O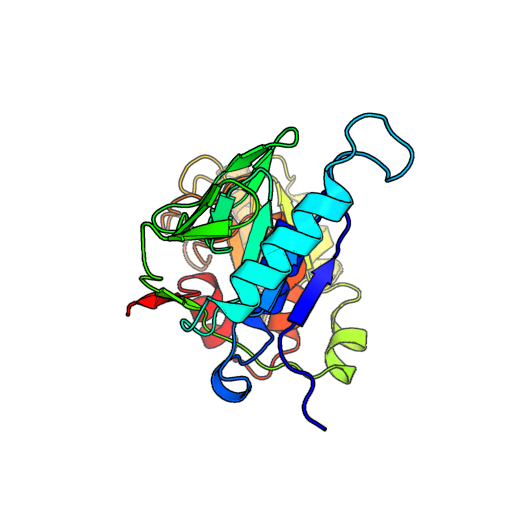 . ASP A 1 67 ? 7.080 -14.784 -8.351 1.00 76.44 67 ASP A O 1
ATOM 495 N N . ASN A 1 68 ? 6.516 -14.702 -10.527 1.00 83.75 68 ASN A N 1
ATOM 496 C CA . ASN A 1 68 ? 5.079 -14.435 -10.356 1.00 83.75 68 ASN A CA 1
ATOM 497 C C . ASN A 1 68 ? 4.796 -13.303 -9.356 1.00 83.75 68 ASN A C 1
ATOM 499 O O . ASN A 1 68 ? 4.036 -13.474 -8.407 1.00 83.75 68 ASN A O 1
ATOM 503 N N . GLN A 1 69 ? 5.440 -12.147 -9.547 1.00 87.75 69 GLN A N 1
ATOM 504 C CA . GLN A 1 69 ? 5.298 -10.986 -8.661 1.00 87.75 69 GLN A CA 1
ATOM 505 C C . GLN A 1 69 ? 4.734 -9.768 -9.387 1.00 87.75 69 GLN A C 1
ATOM 507 O O . GLN A 1 69 ? 4.861 -9.623 -10.607 1.00 87.75 69 GLN A O 1
ATOM 512 N N . ILE A 1 70 ? 4.176 -8.838 -8.611 1.00 92.06 70 ILE A N 1
ATOM 513 C CA . ILE A 1 70 ? 3.931 -7.478 -9.089 1.00 92.06 70 ILE A CA 1
ATOM 514 C C . ILE A 1 70 ? 5.183 -6.635 -8.834 1.00 92.06 70 ILE A C 1
ATOM 516 O O . ILE A 1 70 ? 5.627 -6.478 -7.698 1.00 92.06 70 ILE A O 1
ATOM 520 N N . LEU A 1 71 ? 5.758 -6.088 -9.903 1.00 94.00 71 L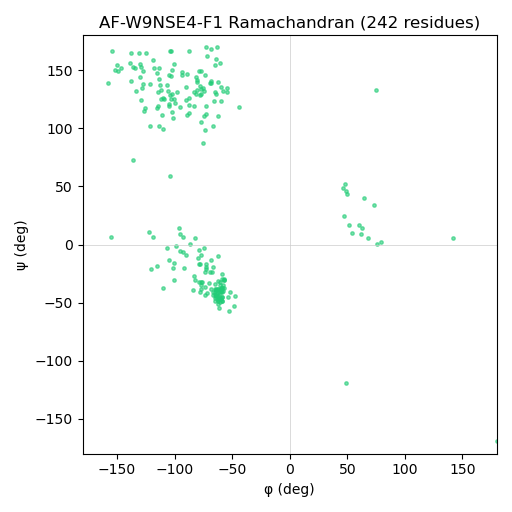EU A N 1
ATOM 521 C CA . LEU A 1 71 ? 7.040 -5.388 -9.888 1.00 94.00 71 LEU A CA 1
ATOM 522 C C . LEU A 1 71 ? 6.878 -3.902 -10.198 1.00 94.00 71 LEU A C 1
ATOM 524 O O . LEU A 1 71 ? 6.110 -3.512 -11.078 1.00 94.00 71 LEU A O 1
ATOM 528 N N . ILE A 1 72 ? 7.669 -3.073 -9.523 1.00 95.88 72 ILE A N 1
ATOM 529 C CA . ILE A 1 72 ? 7.827 -1.647 -9.805 1.00 95.88 72 ILE A CA 1
ATOM 530 C C . ILE A 1 72 ? 9.111 -1.454 -10.603 1.00 95.88 72 ILE A C 1
ATOM 532 O O . ILE A 1 72 ? 10.197 -1.785 -10.127 1.00 95.88 72 ILE A O 1
ATOM 536 N N . ILE A 1 73 ? 8.979 -0.878 -11.796 1.00 95.94 73 ILE A N 1
ATOM 537 C CA . ILE A 1 73 ? 10.090 -0.521 -12.679 1.00 95.94 73 ILE A CA 1
ATOM 538 C C . ILE A 1 73 ? 10.145 0.999 -12.777 1.00 95.94 73 ILE A C 1
ATOM 540 O O . ILE A 1 73 ? 9.326 1.618 -13.464 1.00 95.94 73 ILE A O 1
ATOM 544 N N . PHE A 1 74 ? 11.071 1.622 -12.053 1.00 95.44 74 PHE A N 1
ATOM 545 C CA . PHE A 1 74 ? 11.132 3.082 -11.946 1.00 95.44 74 PHE A CA 1
ATOM 546 C C . PHE A 1 74 ? 12.534 3.559 -11.551 1.00 95.44 74 PHE A C 1
ATOM 548 O O . PHE A 1 74 ? 13.150 2.962 -10.674 1.00 95.44 74 PHE A O 1
ATOM 555 N N . ASN A 1 75 ? 13.024 4.645 -12.165 1.00 91.94 75 ASN A N 1
ATOM 556 C CA . ASN A 1 75 ? 14.382 5.182 -11.962 1.00 91.94 75 ASN A CA 1
ATOM 557 C C . ASN A 1 75 ? 15.478 4.096 -12.009 1.00 91.94 75 ASN A C 1
ATOM 559 O O . ASN A 1 75 ? 16.306 4.006 -11.107 1.00 91.94 75 ASN A O 1
ATOM 563 N N . ASP A 1 76 ? 15.436 3.246 -13.036 1.00 94.69 76 ASP A N 1
ATOM 564 C CA . ASP A 1 76 ? 16.371 2.134 -13.259 1.00 94.69 76 ASP A CA 1
ATOM 565 C C . ASP A 1 76 ? 16.421 1.070 -12.150 1.00 94.69 76 ASP A C 1
ATOM 567 O O . ASP A 1 76 ? 17.346 0.260 -12.098 1.00 94.69 76 ASP A O 1
ATOM 571 N N . LEU A 1 77 ? 15.413 1.027 -11.276 1.00 96.06 77 LEU A N 1
ATOM 572 C CA . LEU A 1 77 ? 15.260 -0.001 -10.251 1.00 96.06 77 LEU A CA 1
ATOM 573 C C . LEU A 1 77 ? 14.169 -1.001 -10.635 1.00 96.06 77 LEU A C 1
ATOM 575 O O . LEU A 1 77 ? 13.147 -0.626 -11.214 1.00 96.06 77 LEU A O 1
ATOM 579 N N . ILE A 1 78 ? 14.386 -2.259 -10.250 1.00 96.00 78 ILE A N 1
ATOM 580 C CA . ILE A 1 78 ? 13.385 -3.331 -10.251 1.00 96.00 78 ILE A CA 1
ATOM 581 C C . ILE A 1 78 ? 13.100 -3.659 -8.787 1.00 96.00 78 ILE A C 1
ATOM 583 O O . ILE A 1 78 ? 13.982 -4.176 -8.093 1.00 96.00 78 ILE A O 1
ATOM 587 N N . THR A 1 79 ? 11.901 -3.342 -8.294 1.00 95.56 79 THR A N 1
ATOM 588 C CA . THR A 1 79 ? 11.574 -3.518 -6.870 1.00 95.56 79 THR A CA 1
ATOM 589 C C . THR A 1 79 ? 10.214 -4.168 -6.640 1.00 95.56 79 THR A C 1
ATOM 591 O O . THR A 1 79 ? 9.280 -3.974 -7.413 1.00 95.56 79 THR A O 1
ATOM 594 N N . LEU A 1 80 ? 10.080 -4.878 -5.522 1.00 93.50 80 LEU A N 1
ATOM 595 C CA . LEU A 1 80 ? 8.798 -5.248 -4.924 1.00 93.50 80 LEU A CA 1
ATOM 596 C C . LEU A 1 80 ? 8.120 -4.022 -4.300 1.00 93.50 80 LEU A C 1
ATOM 598 O O . LEU A 1 80 ? 8.764 -2.998 -4.032 1.00 93.50 80 LEU A O 1
ATOM 602 N N . ALA A 1 81 ? 6.817 -4.129 -4.049 1.00 90.25 81 ALA A N 1
ATOM 603 C CA . ALA A 1 81 ? 6.046 -3.053 -3.437 1.00 90.25 81 ALA A CA 1
ATOM 604 C C . ALA A 1 81 ? 6.275 -2.957 -1.924 1.00 90.25 81 ALA A C 1
ATOM 606 O O . ALA A 1 81 ? 6.244 -1.853 -1.376 1.00 90.25 81 ALA A O 1
ATOM 607 N N . ARG A 1 82 ? 6.529 -4.092 -1.258 1.00 90.31 82 ARG A N 1
ATOM 608 C CA . ARG A 1 82 ? 6.739 -4.181 0.193 1.00 90.31 82 ARG A CA 1
ATOM 609 C C . ARG A 1 82 ? 7.657 -3.079 0.706 1.00 90.31 82 ARG A C 1
ATOM 611 O O . ARG A 1 82 ? 8.814 -2.997 0.322 1.00 90.31 82 ARG A O 1
ATOM 618 N N . ARG A 1 83 ? 7.143 -2.220 1.590 1.00 86.38 83 ARG A N 1
ATOM 619 C CA . ARG A 1 83 ? 7.902 -1.120 2.219 1.00 86.38 83 ARG A CA 1
ATOM 620 C C . ARG A 1 83 ? 8.604 -0.160 1.240 1.00 86.38 83 ARG A C 1
ATOM 622 O O . ARG A 1 83 ? 9.391 0.682 1.667 1.00 86.38 83 ARG A O 1
ATOM 629 N N . SER A 1 84 ? 8.329 -0.260 -0.059 1.00 89.56 84 SER A N 1
ATOM 630 C CA . SER A 1 84 ? 8.847 0.645 -1.074 1.00 89.56 84 SER A CA 1
ATOM 631 C C . SER A 1 84 ? 7.962 1.879 -1.119 1.00 89.56 84 SER A C 1
ATOM 633 O O . SER A 1 84 ? 6.736 1.791 -1.197 1.00 89.56 84 SER A O 1
ATOM 635 N N . TYR A 1 85 ? 8.576 3.054 -1.091 1.00 87.44 85 TYR A N 1
ATOM 636 C CA . TYR A 1 85 ? 7.855 4.320 -1.092 1.00 87.44 85 TYR A CA 1
ATOM 637 C C . TYR A 1 85 ? 8.546 5.325 -2.000 1.00 87.44 85 TYR A C 1
ATOM 639 O O . TYR A 1 85 ? 9.741 5.245 -2.283 1.00 87.44 85 TYR A O 1
ATOM 647 N N . LYS A 1 86 ? 7.774 6.299 -2.476 1.00 88.06 86 LYS A N 1
ATOM 648 C CA . LYS A 1 86 ? 8.286 7.373 -3.320 1.00 88.06 86 LYS A CA 1
ATOM 649 C C . LYS A 1 86 ? 8.284 8.687 -2.555 1.00 88.06 86 LYS A C 1
ATOM 651 O O . LYS A 1 86 ? 7.236 9.131 -2.086 1.00 88.06 86 LYS A O 1
ATOM 656 N N . GLN A 1 87 ? 9.435 9.348 -2.507 1.00 86.31 87 GLN A N 1
ATOM 657 C CA . GLN A 1 87 ? 9.593 10.676 -1.918 1.00 86.31 87 GLN A CA 1
ATOM 658 C C . GLN A 1 87 ? 10.400 11.558 -2.871 1.00 86.31 87 GLN A C 1
ATOM 660 O O . GLN A 1 87 ? 11.427 11.137 -3.391 1.00 86.31 87 GLN A O 1
ATOM 665 N N . ASN A 1 88 ? 9.924 12.780 -3.130 1.00 85.69 88 ASN A N 1
ATOM 666 C CA . ASN A 1 88 ? 10.615 13.769 -3.970 1.00 85.69 88 ASN A CA 1
ATOM 667 C C . ASN A 1 88 ? 11.107 13.213 -5.320 1.00 85.69 88 ASN A C 1
ATOM 669 O O . ASN A 1 88 ? 12.240 13.448 -5.722 1.00 85.69 88 ASN A O 1
ATOM 673 N N . ASN A 1 89 ? 10.250 12.466 -6.024 1.00 87.75 89 ASN A N 1
ATOM 674 C CA . ASN A 1 89 ? 10.554 11.829 -7.315 1.00 87.75 89 ASN A CA 1
ATOM 675 C C . ASN A 1 89 ? 11.587 10.691 -7.293 1.00 87.75 89 ASN A C 1
ATOM 677 O O . ASN A 1 89 ? 11.888 10.131 -8.347 1.00 87.75 89 ASN A O 1
ATOM 681 N N . VAL A 1 90 ? 12.042 10.282 -6.112 1.00 89.56 90 VAL A N 1
ATOM 682 C CA . VAL A 1 90 ? 12.929 9.135 -5.909 1.00 89.56 90 VAL A CA 1
ATOM 683 C C . VAL A 1 90 ? 12.124 7.979 -5.326 1.00 89.56 90 VAL A C 1
ATOM 685 O O . VAL A 1 90 ? 11.345 8.167 -4.389 1.00 89.56 90 VAL A O 1
ATOM 688 N N . LEU A 1 91 ? 12.282 6.790 -5.909 1.00 91.12 91 LEU A N 1
ATOM 689 C CA . LEU A 1 91 ? 11.770 5.550 -5.338 1.00 91.12 91 LEU A CA 1
ATOM 690 C C . LEU A 1 91 ? 12.818 4.989 -4.376 1.00 91.12 91 LEU A C 1
ATOM 692 O O . LEU A 1 91 ? 13.968 4.789 -4.760 1.00 91.12 91 LEU A O 1
ATOM 696 N N . PHE A 1 92 ? 12.400 4.726 -3.146 1.00 90.00 92 PHE A N 1
ATOM 697 C CA . PHE A 1 92 ? 13.182 4.021 -2.145 1.00 90.00 92 PHE A CA 1
ATOM 698 C C . PHE A 1 92 ? 12.639 2.602 -2.049 1.00 90.00 92 PHE A C 1
ATOM 700 O O . PHE A 1 92 ? 11.438 2.410 -1.851 1.00 90.00 92 PHE A O 1
ATOM 707 N N . SER A 1 93 ? 13.513 1.612 -2.217 1.00 90.44 93 SER A N 1
ATOM 708 C CA . SER A 1 93 ? 13.156 0.212 -2.016 1.00 90.44 93 SER A CA 1
ATOM 709 C C . SER A 1 93 ? 13.068 -0.094 -0.526 1.00 90.44 93 SER A C 1
ATOM 711 O O . SER A 1 93 ? 13.978 0.260 0.229 1.00 90.44 93 SER A O 1
ATOM 713 N N . GLY A 1 94 ? 12.018 -0.805 -0.128 1.00 86.50 94 GLY A N 1
ATOM 714 C CA . GLY A 1 94 ? 11.929 -1.392 1.201 1.00 86.50 94 GLY A CA 1
ATOM 715 C C . GLY A 1 94 ? 13.016 -2.436 1.470 1.00 86.50 94 GLY A C 1
ATOM 716 O O . GLY A 1 94 ? 13.722 -2.883 0.559 1.00 86.50 94 GLY A O 1
ATOM 717 N N . ASP A 1 95 ? 13.127 -2.863 2.729 1.00 83.44 95 ASP A N 1
ATOM 718 C CA . ASP A 1 95 ? 14.001 -3.983 3.090 1.00 83.44 95 ASP A CA 1
ATOM 719 C C . ASP A 1 95 ? 13.661 -5.222 2.241 1.00 83.44 95 ASP A C 1
ATOM 721 O O . ASP A 1 95 ? 12.487 -5.519 2.001 1.00 83.44 95 ASP A O 1
ATOM 725 N N . ARG A 1 96 ? 14.701 -5.890 1.725 1.00 85.69 96 ARG A N 1
ATOM 726 C CA . ARG A 1 96 ? 14.630 -7.043 0.799 1.00 85.69 96 ARG A CA 1
ATOM 727 C C . ARG A 1 96 ? 13.754 -6.845 -0.448 1.00 85.69 96 ARG A C 1
ATOM 729 O O . ARG A 1 96 ? 13.389 -7.815 -1.103 1.00 85.69 96 ARG A O 1
ATOM 736 N N . SER A 1 97 ? 13.415 -5.602 -0.789 1.00 91.75 97 SER A N 1
ATOM 737 C CA . SER A 1 97 ? 12.477 -5.305 -1.879 1.00 91.75 97 SER A CA 1
ATOM 738 C C . SER A 1 97 ? 13.167 -4.884 -3.168 1.00 91.75 97 SER A C 1
ATOM 740 O O . SER A 1 97 ? 12.547 -4.919 -4.224 1.00 91.75 97 SER A O 1
ATOM 742 N N . LEU A 1 98 ? 14.447 -4.510 -3.125 1.00 94.69 98 LEU A N 1
ATOM 743 C CA . LEU A 1 98 ? 15.247 -4.328 -4.333 1.00 94.69 98 LEU A CA 1
ATOM 744 C C . LEU A 1 98 ? 15.571 -5.699 -4.933 1.00 94.69 98 LEU A C 1
ATOM 746 O O . LEU A 1 98 ? 16.245 -6.500 -4.294 1.00 94.69 98 LEU A O 1
ATOM 750 N N . LEU A 1 99 ? 15.130 -5.948 -6.164 1.00 94.62 99 LEU A N 1
ATOM 751 C CA . LEU A 1 99 ? 15.420 -7.192 -6.878 1.00 94.62 99 LEU A CA 1
ATOM 752 C C . LEU A 1 99 ? 16.553 -7.029 -7.886 1.00 94.62 99 LEU A C 1
ATOM 754 O O . LEU A 1 99 ? 17.299 -7.970 -8.134 1.00 94.62 99 LEU A O 1
ATOM 758 N N . GLY A 1 100 ? 16.707 -5.842 -8.466 1.00 95.31 100 GLY A N 1
ATOM 759 C CA . GLY A 1 100 ? 17.691 -5.615 -9.514 1.00 95.31 100 GLY A CA 1
ATOM 760 C C . GLY A 1 100 ? 17.690 -4.191 -10.042 1.00 95.31 100 GLY A C 1
ATOM 761 O O . GLY A 1 100 ? 17.063 -3.290 -9.474 1.00 95.31 100 GLY A O 1
ATOM 762 N N . ARG A 1 101 ? 18.410 -3.999 -11.144 1.00 96.94 101 ARG A N 1
ATOM 763 C CA . ARG A 1 101 ? 18.553 -2.711 -11.828 1.00 96.94 101 ARG A CA 1
ATOM 764 C C . ARG A 1 101 ? 18.291 -2.845 -13.319 1.00 96.94 101 ARG A C 1
ATOM 766 O O . ARG A 1 101 ? 18.276 -3.946 -13.862 1.00 96.94 101 ARG A O 1
ATOM 773 N N . ILE A 1 102 ? 18.093 -1.708 -13.967 1.00 97.31 102 ILE A N 1
ATOM 774 C CA . ILE A 1 102 ? 18.045 -1.595 -15.418 1.00 97.31 102 ILE A CA 1
ATOM 775 C C . ILE A 1 102 ? 19.390 -1.071 -15.917 1.00 97.31 102 ILE A C 1
ATOM 777 O O . ILE A 1 102 ? 19.838 -0.008 -15.492 1.00 97.31 102 ILE A O 1
ATOM 781 N N . VAL A 1 103 ? 20.006 -1.801 -16.845 1.00 96.62 103 VAL A N 1
ATOM 782 C CA . VAL A 1 103 ? 21.238 -1.409 -17.544 1.00 96.62 103 VAL A CA 1
ATOM 783 C C . VAL A 1 103 ? 20.998 -1.580 -19.038 1.00 96.62 103 VAL A C 1
ATOM 785 O O . VAL A 1 103 ? 20.554 -2.637 -19.477 1.00 96.62 103 VAL A O 1
ATOM 788 N N . ASP A 1 104 ? 21.196 -0.516 -19.821 1.00 95.25 104 ASP A N 1
ATOM 789 C CA . ASP A 1 104 ? 20.928 -0.498 -21.271 1.00 95.25 104 ASP A CA 1
ATOM 790 C C . ASP A 1 104 ? 19.532 -1.043 -21.647 1.00 95.25 104 ASP A C 1
ATOM 792 O O . ASP A 1 104 ? 19.332 -1.814 -22.596 1.00 95.25 104 ASP A O 1
ATOM 796 N N . PHE A 1 105 ? 18.531 -0.629 -20.861 1.00 95.56 105 PHE A N 1
ATOM 797 C CA . PHE A 1 105 ? 17.133 -1.074 -20.930 1.00 95.56 105 PHE A CA 1
ATOM 798 C C . PHE A 1 105 ? 16.919 -2.575 -20.659 1.00 95.56 105 PHE A C 1
ATOM 800 O O . PHE A 1 105 ? 15.834 -3.093 -20.914 1.00 95.56 105 PHE A O 1
ATOM 807 N N . GLY A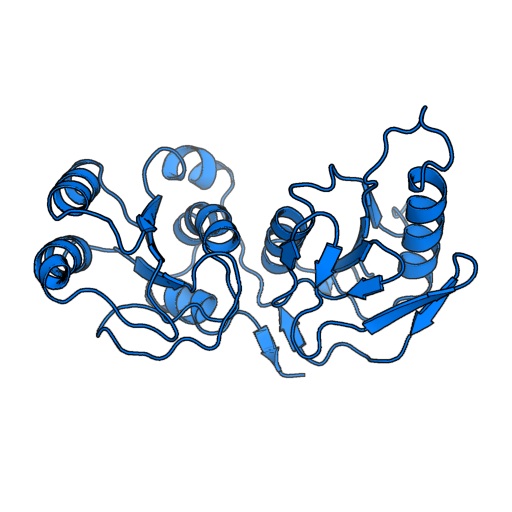 1 106 ? 17.935 -3.316 -20.221 1.00 96.12 106 GLY A N 1
ATOM 808 C CA . GLY A 1 106 ? 17.860 -4.729 -19.845 1.00 96.12 106 GLY A CA 1
ATOM 809 C C . GLY A 1 106 ? 17.822 -4.925 -18.324 1.00 96.12 106 GLY A C 1
ATOM 810 O O . GLY A 1 106 ? 18.369 -4.095 -17.598 1.00 96.12 106 GLY A O 1
ATOM 811 N N . PRO A 1 107 ? 17.175 -5.993 -17.821 1.00 96.19 107 PRO A N 1
ATOM 812 C CA . PRO A 1 107 ? 17.186 -6.310 -16.398 1.00 96.19 107 PRO A CA 1
ATOM 813 C C . PRO A 1 107 ? 18.505 -6.965 -15.964 1.00 96.19 107 PRO A C 1
ATOM 815 O O . PRO A 1 107 ? 18.905 -7.991 -16.511 1.00 96.19 107 PRO A O 1
ATOM 818 N N . GLU A 1 108 ? 19.118 -6.431 -14.912 1.00 96.06 108 GLU A N 1
ATOM 819 C CA . GLU A 1 108 ? 20.179 -7.081 -14.140 1.00 96.06 108 GLU A CA 1
ATOM 820 C C . GLU A 1 108 ? 19.637 -7.446 -12.752 1.00 96.06 108 GLU A C 1
ATOM 822 O O . GLU A 1 108 ? 19.517 -6.599 -11.861 1.00 96.06 108 GLU A O 1
ATOM 827 N N . MET A 1 109 ? 19.262 -8.716 -12.576 1.00 93.31 109 MET A N 1
ATOM 828 C CA . MET A 1 109 ? 18.701 -9.228 -11.322 1.00 93.31 109 MET A CA 1
ATOM 829 C C . MET A 1 109 ? 19.815 -9.546 -10.320 1.00 93.31 109 MET A C 1
ATOM 831 O O . MET A 1 109 ? 20.766 -10.256 -10.640 1.00 93.31 109 MET A O 1
ATOM 835 N N . ILE A 1 110 ? 19.675 -9.042 -9.096 1.00 92.75 110 ILE A N 1
ATOM 836 C CA . ILE A 1 110 ? 20.635 -9.194 -7.991 1.00 92.75 110 ILE A CA 1
ATOM 837 C C . ILE A 1 110 ? 20.056 -10.108 -6.902 1.00 92.75 110 ILE A C 1
ATOM 839 O O . ILE A 1 110 ? 20.770 -10.918 -6.312 1.00 92.75 110 ILE A O 1
ATOM 843 N N . HIS A 1 111 ? 18.752 -9.997 -6.648 1.00 91.62 111 HIS A N 1
ATOM 844 C CA . HIS A 1 111 ? 18.038 -10.733 -5.612 1.00 91.62 111 HIS A CA 1
ATOM 845 C C . HIS A 1 111 ? 16.783 -11.396 -6.184 1.00 91.62 111 HIS A C 1
ATOM 847 O O . HIS A 1 111 ? 16.215 -10.937 -7.175 1.00 91.62 111 HIS A O 1
ATOM 853 N N . ARG A 1 112 ? 16.343 -12.472 -5.528 1.00 89.75 112 ARG A N 1
ATOM 854 C CA . ARG A 1 112 ? 15.022 -13.073 -5.741 1.00 89.75 112 ARG A CA 1
ATOM 855 C C . ARG A 1 112 ? 14.062 -12.635 -4.633 1.00 89.75 112 ARG A C 1
ATOM 857 O O . ARG A 1 112 ? 14.540 -12.316 -3.540 1.00 89.75 112 ARG A O 1
ATOM 864 N N . PRO A 1 113 ? 12.742 -12.634 -4.883 1.00 88.69 113 PRO A N 1
ATOM 865 C CA . PRO A 1 113 ? 11.755 -12.380 -3.840 1.00 88.69 113 PRO A CA 1
ATOM 866 C C . PRO A 1 113 ? 11.931 -13.335 -2.653 1.00 88.69 113 PRO A C 1
ATOM 868 O O . PRO A 1 113 ? 12.043 -14.543 -2.840 1.00 88.69 113 PRO A O 1
ATOM 871 N N . SER A 1 114 ? 11.952 -12.794 -1.432 1.00 85.81 114 SER A N 1
ATOM 872 C CA . SER A 1 114 ? 12.027 -13.575 -0.184 1.00 85.81 114 SER A CA 1
ATOM 873 C C . SER A 1 114 ? 10.670 -13.768 0.498 1.00 85.81 114 SER A C 1
ATOM 875 O O . SER A 1 114 ? 10.586 -14.324 1.590 1.00 85.81 114 SER A O 1
ATOM 877 N N . ASN A 1 115 ? 9.610 -13.211 -0.085 1.00 87.00 115 ASN A N 1
ATOM 878 C CA . ASN A 1 115 ? 8.284 -13.143 0.506 1.00 87.00 115 ASN A CA 1
ATOM 879 C C . ASN A 1 115 ? 7.231 -13.168 -0.597 1.00 87.00 115 ASN A C 1
ATOM 881 O O . ASN A 1 115 ? 7.471 -12.625 -1.677 1.00 87.00 115 ASN A O 1
ATOM 885 N N . SER A 1 116 ? 6.064 -13.735 -0.297 1.00 88.50 116 SER A N 1
ATOM 886 C CA . SER A 1 116 ? 4.882 -13.654 -1.156 1.00 88.50 116 SER A CA 1
ATOM 887 C C . SER A 1 116 ? 3.791 -12.830 -0.469 1.00 88.50 116 SER A C 1
ATOM 889 O O . SER A 1 116 ? 3.591 -12.965 0.743 1.00 88.50 116 SER A O 1
ATOM 891 N N . PRO A 1 117 ? 3.097 -11.938 -1.190 1.00 91.19 117 PRO A N 1
ATOM 892 C CA . PRO A 1 117 ? 1.986 -11.190 -0.618 1.00 91.19 117 PRO A CA 1
ATOM 893 C C . PRO A 1 117 ? 0.798 -12.113 -0.334 1.00 91.19 117 PRO A C 1
ATOM 895 O O . PRO A 1 117 ? 0.451 -12.968 -1.146 1.00 91.19 117 PRO A O 1
ATOM 898 N N . LYS A 1 118 ? 0.135 -11.921 0.811 1.00 93.00 118 LYS A N 1
ATOM 899 C CA . LYS A 1 118 ? -1.206 -12.472 1.035 1.00 93.00 118 LYS A CA 1
ATOM 900 C C . LYS A 1 118 ? -2.182 -11.735 0.120 1.00 93.00 118 LYS A C 1
ATOM 902 O O . LYS A 1 118 ? -2.107 -10.517 0.001 1.00 93.00 118 LYS A O 1
ATOM 907 N N . THR A 1 119 ? -3.140 -12.432 -0.470 1.00 92.31 119 THR A N 1
ATOM 908 C CA . THR A 1 119 ? -4.195 -11.807 -1.280 1.00 92.31 119 THR A CA 1
ATOM 909 C C . THR A 1 119 ? -5.551 -11.976 -0.618 1.00 92.31 119 THR A C 1
ATOM 911 O O . THR A 1 119 ? -5.781 -12.972 0.069 1.00 92.31 119 THR A O 1
ATOM 914 N N . PHE A 1 120 ? -6.471 -11.048 -0.858 1.00 91.25 120 PHE A N 1
ATOM 915 C CA . PHE A 1 120 ? -7.860 -11.175 -0.429 1.00 91.25 120 PHE A CA 1
ATOM 916 C C . PHE A 1 120 ? -8.813 -10.916 -1.595 1.00 91.25 120 PHE A C 1
ATOM 918 O O . PHE A 1 120 ? -8.497 -10.192 -2.536 1.00 91.25 120 PHE A O 1
ATOM 925 N N . GLN A 1 121 ? -9.992 -11.524 -1.511 1.00 89.19 121 GLN A N 1
ATOM 926 C CA . GLN A 1 121 ? -11.083 -11.320 -2.457 1.00 89.19 121 GLN A CA 1
ATOM 927 C C . GLN A 1 121 ? -12.127 -10.403 -1.826 1.00 89.19 121 GLN A C 1
ATOM 929 O O . GLN A 1 121 ? -12.380 -10.468 -0.619 1.00 89.19 121 GLN A O 1
ATOM 934 N N . PHE A 1 122 ? -12.744 -9.557 -2.639 1.00 86.44 122 PHE A N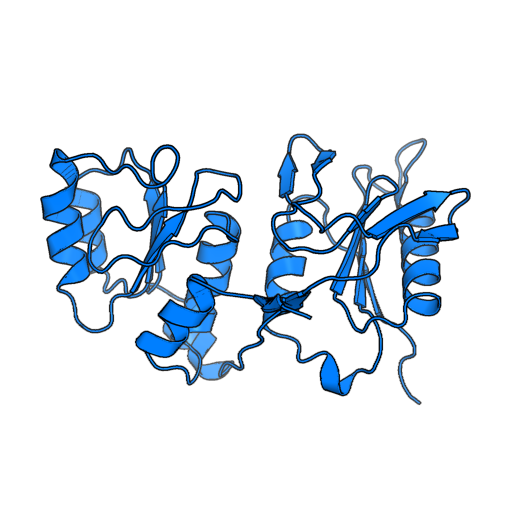 1
ATOM 935 C CA . PHE A 1 122 ? -13.795 -8.651 -2.198 1.00 86.44 122 PHE A CA 1
ATOM 936 C C . PHE A 1 122 ? -14.949 -8.643 -3.194 1.00 86.44 122 PHE A C 1
ATOM 938 O O . PHE A 1 122 ? -14.775 -8.906 -4.380 1.00 86.44 122 PHE A O 1
ATOM 945 N N . ASP A 1 123 ? -16.136 -8.342 -2.684 1.00 78.94 123 ASP A N 1
ATOM 946 C CA . ASP A 1 123 ? -17.349 -8.217 -3.482 1.00 78.94 123 ASP A CA 1
ATOM 947 C C . ASP A 1 123 ? -17.458 -6.776 -4.013 1.00 78.94 123 ASP A C 1
ATOM 949 O O . ASP A 1 123 ? -17.613 -5.829 -3.236 1.00 78.94 123 ASP A O 1
ATOM 953 N N . GLU A 1 124 ? -17.343 -6.602 -5.333 1.00 76.94 124 GLU A N 1
ATOM 954 C CA . GLU A 1 124 ? -17.382 -5.293 -6.002 1.00 76.94 124 GLU A CA 1
ATOM 955 C C . GLU A 1 124 ? -18.679 -4.515 -5.704 1.00 76.94 124 GLU A C 1
ATOM 957 O O . GLU A 1 124 ? -18.632 -3.300 -5.462 1.00 76.94 124 GLU A O 1
ATOM 962 N N . ASP A 1 125 ? -19.820 -5.209 -5.621 1.00 74.69 125 ASP A N 1
ATOM 963 C CA . ASP A 1 125 ? -21.124 -4.601 -5.329 1.00 74.69 125 ASP A CA 1
ATOM 964 C C . ASP A 1 125 ? -21.192 -4.112 -3.874 1.00 74.69 125 ASP A C 1
ATOM 966 O O . ASP A 1 125 ? -21.801 -3.077 -3.555 1.00 74.69 125 ASP A O 1
ATOM 970 N N . GLN A 1 126 ? -20.519 -4.819 -2.962 1.00 70.50 126 GLN A N 1
ATOM 971 C CA . GLN A 1 126 ? -20.395 -4.385 -1.573 1.00 70.50 126 GLN A CA 1
ATOM 972 C C . GLN A 1 126 ? -19.384 -3.262 -1.386 1.00 70.50 126 GLN A C 1
ATOM 974 O O . GLN A 1 126 ? -19.612 -2.405 -0.528 1.00 70.50 126 GLN A O 1
ATOM 979 N N . VAL A 1 127 ? -18.310 -3.213 -2.178 1.00 68.81 127 VAL A N 1
ATOM 980 C CA . VAL A 1 127 ? -17.333 -2.116 -2.133 1.00 68.81 127 VAL A CA 1
ATOM 981 C C . VAL A 1 127 ? -18.029 -0.787 -2.415 1.00 68.81 127 VAL A C 1
ATOM 983 O O . VAL A 1 127 ? -17.898 0.139 -1.614 1.00 68.81 127 VAL A O 1
ATOM 986 N N . TYR A 1 128 ? -18.844 -0.680 -3.470 1.00 64.69 128 TYR A N 1
ATOM 987 C CA . TYR A 1 128 ? -19.541 0.577 -3.794 1.00 64.69 128 TYR A CA 1
ATOM 988 C C . TYR A 1 128 ? -20.448 1.074 -2.650 1.00 64.69 128 TYR A C 1
ATOM 990 O O . TYR A 1 128 ? -20.495 2.269 -2.350 1.00 64.69 128 TYR A O 1
ATOM 998 N N . ASN A 1 129 ? -21.116 0.151 -1.951 1.00 62.03 129 ASN A N 1
ATOM 999 C CA . ASN A 1 129 ? -22.025 0.476 -0.849 1.00 62.03 129 ASN A CA 1
ATOM 1000 C C . ASN A 1 129 ? -21.310 0.707 0.499 1.00 62.03 129 ASN A C 1
ATOM 1002 O O . ASN A 1 129 ? -21.778 1.501 1.317 1.00 62.03 129 ASN A O 1
ATOM 1006 N N . LYS A 1 130 ? -20.170 0.046 0.749 1.00 60.09 130 LYS A N 1
ATOM 1007 C CA . LYS A 1 130 ? -19.399 0.143 2.006 1.00 60.09 130 LYS A CA 1
ATOM 1008 C C . LYS A 1 130 ? -18.309 1.227 1.984 1.00 60.09 130 LYS A C 1
ATOM 1010 O O . LYS A 1 130 ? -17.900 1.673 3.055 1.00 60.09 130 LYS A O 1
ATOM 1015 N N . THR A 1 131 ? -17.866 1.685 0.810 1.00 56.75 131 THR A N 1
ATOM 1016 C CA . THR A 1 131 ? -16.768 2.668 0.651 1.00 56.75 131 THR A CA 1
ATOM 1017 C C . THR A 1 131 ? -17.122 4.098 1.043 1.00 56.75 131 THR A C 1
ATOM 1019 O O . THR A 1 131 ? -16.213 4.874 1.329 1.00 56.75 131 THR A O 1
ATOM 1022 N N . LYS A 1 132 ? -18.405 4.486 1.086 1.00 56.16 132 LYS A N 1
ATOM 1023 C CA . LYS A 1 132 ? -18.755 5.911 1.214 1.00 56.16 132 LYS A CA 1
ATOM 1024 C C . LYS A 1 132 ? -18.393 6.570 2.553 1.00 56.16 132 LYS A C 1
ATOM 1026 O O . LYS A 1 132 ? -18.213 7.782 2.544 1.00 56.16 132 LYS A O 1
ATOM 1031 N N . THR A 1 133 ? -18.244 5.841 3.664 1.00 56.22 133 THR A N 1
ATOM 1032 C CA . THR A 1 133 ? -18.021 6.481 4.988 1.00 56.22 133 THR A CA 1
ATOM 1033 C C . THR A 1 133 ? -17.302 5.634 6.048 1.00 56.22 133 THR A C 1
ATOM 1035 O O . THR A 1 133 ? -17.184 6.063 7.192 1.00 56.22 133 THR A O 1
ATOM 1038 N N . LYS A 1 134 ? -16.788 4.439 5.729 1.00 78.00 134 LYS A N 1
ATOM 1039 C CA . LYS A 1 134 ? -16.363 3.502 6.786 1.00 78.00 134 LYS A CA 1
ATOM 1040 C C . LYS A 1 134 ? -14.898 3.571 7.201 1.00 78.00 134 LYS A C 1
ATOM 1042 O O . LYS A 1 134 ? -14.567 2.909 8.176 1.00 78.00 134 LYS A O 1
ATOM 1047 N N . SER A 1 135 ? -14.032 4.346 6.546 1.00 90.12 135 SER A N 1
ATOM 1048 C CA . SER A 1 135 ? -12.631 4.473 6.972 1.00 90.12 135 SER A CA 1
ATOM 1049 C C . SER A 1 135 ? -12.164 5.912 7.155 1.00 90.12 135 SER A C 1
ATOM 1051 O O . SER A 1 135 ? -12.445 6.754 6.303 1.00 90.12 135 SER A O 1
ATOM 1053 N N . LYS A 1 136 ? -11.398 6.186 8.218 1.00 93.00 136 LYS A N 1
ATOM 1054 C CA . LYS A 1 136 ? -10.856 7.521 8.521 1.00 93.00 136 LYS A CA 1
ATOM 1055 C C . LYS A 1 136 ? -9.402 7.442 8.991 1.00 93.00 136 LYS A C 1
ATOM 1057 O O . LYS A 1 136 ? -9.030 6.546 9.747 1.00 93.00 136 LYS A O 1
ATOM 1062 N N . TYR A 1 137 ? -8.598 8.404 8.543 1.00 94.25 137 TYR A N 1
ATOM 1063 C CA . TYR A 1 137 ? -7.236 8.608 9.025 1.00 94.25 137 TYR A CA 1
ATOM 1064 C C . TYR A 1 137 ? -7.238 9.566 10.217 1.00 94.25 137 TYR A C 1
ATOM 1066 O O . TYR A 1 137 ? -7.882 10.615 10.164 1.00 94.25 137 TYR A O 1
ATOM 1074 N N . PHE A 1 138 ? -6.486 9.218 11.254 1.00 94.31 138 PHE A N 1
ATOM 1075 C CA . PHE A 1 138 ? -6.297 10.017 12.457 1.00 94.31 138 PHE A CA 1
ATOM 1076 C C . PHE A 1 138 ? -4.805 10.313 12.621 1.00 94.31 138 PHE A C 1
ATOM 1078 O O . PHE A 1 138 ? -4.057 9.433 13.056 1.00 94.31 138 PHE A O 1
ATOM 1085 N N . PRO A 1 139 ? -4.333 11.521 12.271 1.00 92.12 139 PRO A N 1
ATOM 1086 C CA . PRO A 1 139 ? -2.969 11.920 12.594 1.00 92.12 139 PRO A CA 1
ATOM 1087 C C . PRO A 1 139 ? -2.779 12.007 14.113 1.00 92.12 139 PRO A C 1
ATOM 1089 O O . PRO A 1 139 ? -3.735 12.220 14.861 1.00 92.12 139 PRO A O 1
ATOM 1092 N N . SER A 1 140 ? -1.535 11.948 14.581 1.00 86.19 140 SER A N 1
ATOM 1093 C CA . SER A 1 140 ? -1.198 12.102 16.005 1.00 86.19 140 SER A CA 1
ATOM 1094 C C . SER A 1 140 ? -1.552 13.470 16.602 1.00 86.19 140 SER A C 1
ATOM 1096 O O . SER A 1 140 ? -1.502 13.645 17.817 1.00 86.19 140 SER A O 1
ATOM 1098 N N . THR A 1 141 ? -1.933 14.430 15.760 1.00 88.94 141 THR A N 1
ATOM 1099 C CA . THR A 1 141 ? -2.439 15.756 16.132 1.00 88.94 141 THR A CA 1
ATOM 1100 C C . THR A 1 141 ? -3.969 15.833 16.177 1.00 88.94 141 THR A C 1
ATOM 1102 O O . THR A 1 141 ? -4.498 16.937 16.242 1.00 88.94 141 THR A O 1
ATOM 1105 N N . SER A 1 142 ? -4.679 14.703 16.069 1.00 91.31 142 SER A N 1
ATOM 1106 C CA . SER A 1 142 ? -6.148 14.669 16.161 1.00 91.31 142 SER A CA 1
ATOM 1107 C C . SER A 1 142 ? -6.627 15.180 17.519 1.00 91.31 142 SER A C 1
ATOM 1109 O O . SER A 1 142 ? -5.911 15.087 18.518 1.00 91.31 142 SER A O 1
ATOM 1111 N N . GLU A 1 143 ? -7.862 15.659 17.575 1.00 91.44 143 GLU A N 1
ATOM 1112 C CA . GLU A 1 143 ? -8.518 16.078 18.812 1.00 91.44 143 GLU A CA 1
ATOM 1113 C C . GLU A 1 143 ? -9.539 15.033 19.275 1.00 91.44 143 GLU A C 1
ATOM 1115 O O . GLU A 1 143 ? -9.924 14.128 18.537 1.00 91.44 143 GLU A O 1
ATOM 1120 N N . GLN A 1 144 ? -10.019 15.143 20.518 1.00 88.94 144 GLN A N 1
ATOM 1121 C CA . GLN A 1 144 ? -11.045 14.224 21.025 1.00 88.94 144 GLN A CA 1
ATOM 1122 C C . GLN A 1 144 ? -12.325 14.257 20.164 1.00 88.94 144 GLN A C 1
ATOM 1124 O O . GLN A 1 144 ? -12.918 13.212 19.900 1.00 88.94 144 GLN A O 1
ATOM 1129 N N . SER A 1 145 ? -12.706 15.442 19.683 1.00 92.06 145 SER A N 1
ATOM 1130 C CA . SER A 1 145 ? -13.868 15.663 18.816 1.00 92.06 145 SER A CA 1
ATOM 1131 C C . SER A 1 145 ? -13.801 14.871 17.505 1.00 92.06 145 SER A C 1
ATOM 1133 O O . SER A 1 145 ? -14.841 14.464 16.986 1.00 92.06 145 SER A O 1
ATOM 1135 N N . ASP A 1 146 ? -12.602 14.583 16.986 1.00 93.81 146 ASP A N 1
ATOM 1136 C CA . ASP A 1 146 ? -12.434 13.806 15.755 1.00 93.81 146 ASP A CA 1
ATOM 1137 C C . ASP A 1 146 ? -12.923 12.366 15.898 1.00 93.81 146 ASP A C 1
ATOM 1139 O O . ASP A 1 146 ? -13.436 11.798 14.922 1.00 93.81 146 ASP A O 1
ATOM 1143 N N . PHE A 1 147 ? -12.763 11.789 17.094 1.00 94.12 147 PHE A N 1
ATOM 1144 C CA . PHE A 1 147 ? -13.235 10.449 17.439 1.00 94.12 147 PHE A CA 1
ATOM 1145 C C . PHE A 1 147 ? -14.749 10.433 17.620 1.00 94.12 147 PHE A C 1
ATOM 1147 O O . PHE A 1 147 ? -15.412 9.559 17.069 1.00 94.12 147 PHE A O 1
ATOM 1154 N N . ASP A 1 148 ? -15.304 11.434 18.307 1.00 92.38 148 ASP A N 1
ATOM 1155 C CA . ASP A 1 148 ? -16.753 11.560 18.497 1.00 92.38 148 ASP A CA 1
ATOM 1156 C C . ASP A 1 148 ? -17.480 11.688 17.144 1.00 92.38 148 ASP A C 1
ATOM 1158 O O . ASP A 1 148 ? -18.500 11.036 16.904 1.00 92.38 148 ASP A O 1
ATOM 1162 N N . ILE A 1 149 ? -16.919 12.479 16.218 1.00 93.06 149 ILE A N 1
ATOM 1163 C CA . ILE A 1 149 ? -17.419 12.597 14.840 1.00 93.06 149 ILE A CA 1
ATOM 1164 C C . ILE A 1 149 ? -17.317 11.254 14.112 1.00 93.06 149 ILE A C 1
ATOM 1166 O O . ILE A 1 149 ? -18.266 10.843 13.456 1.00 93.06 149 ILE A O 1
ATOM 1170 N N . ALA A 1 150 ? -16.197 10.542 14.244 1.00 93.62 150 ALA A N 1
ATOM 1171 C CA . ALA A 1 150 ? -16.006 9.262 13.569 1.00 93.62 150 ALA A CA 1
ATOM 1172 C C . ALA A 1 150 ? -16.994 8.182 14.029 1.00 93.62 150 ALA A C 1
ATOM 1174 O O . ALA A 1 150 ? -17.504 7.426 13.201 1.00 93.62 150 ALA A O 1
ATOM 1175 N N . VAL A 1 151 ? -17.291 8.134 15.329 1.00 93.69 151 VAL A N 1
ATOM 1176 C CA . VAL A 1 151 ? -18.323 7.250 15.885 1.00 93.69 151 VAL A CA 1
ATOM 1177 C C . VAL A 1 151 ? -19.688 7.607 15.299 1.00 93.69 151 VAL A C 1
ATOM 1179 O O . VAL A 1 151 ? -20.387 6.735 14.784 1.00 93.69 151 VAL A O 1
ATOM 1182 N N . LYS A 1 152 ? -20.039 8.899 15.290 1.00 92.62 152 LYS A N 1
ATOM 1183 C CA . LYS A 1 152 ? -21.299 9.388 14.712 1.00 92.62 152 LYS A CA 1
ATOM 1184 C C . LYS A 1 152 ? -21.433 9.067 13.219 1.00 92.62 152 LYS A C 1
ATOM 1186 O O . LYS A 1 152 ? -22.527 8.732 12.768 1.00 92.62 152 LYS A O 1
ATOM 1191 N N . ASP A 1 153 ? -20.336 9.149 12.473 1.00 90.88 153 ASP A N 1
ATOM 1192 C CA . ASP A 1 153 ? -20.290 8.856 11.038 1.00 90.88 153 ASP A CA 1
ATOM 1193 C C . ASP A 1 153 ? -20.250 7.344 10.738 1.00 90.88 153 ASP A C 1
ATOM 1195 O O . ASP A 1 153 ? -20.333 6.933 9.578 1.00 90.88 153 ASP A O 1
ATOM 1199 N N . GLY A 1 154 ? -20.157 6.500 11.773 1.00 91.12 154 GLY A N 1
ATOM 1200 C CA . GLY A 1 154 ? -20.165 5.046 11.644 1.00 91.12 154 GLY A CA 1
ATOM 1201 C C . GLY A 1 154 ? -18.871 4.476 11.063 1.00 91.12 154 GLY A C 1
ATOM 1202 O O . GLY A 1 154 ? -18.917 3.479 10.334 1.00 91.12 154 GLY A O 1
ATOM 1203 N N . VAL A 1 155 ? -17.724 5.093 11.365 1.00 92.88 155 VAL A N 1
ATOM 1204 C CA . VAL A 1 155 ? -16.401 4.598 10.955 1.00 92.88 155 VAL A CA 1
ATOM 1205 C C . VAL A 1 155 ? -16.184 3.177 11.485 1.00 92.88 155 VAL A C 1
ATOM 1207 O O . VAL A 1 155 ? -16.417 2.898 12.657 1.00 92.88 155 VAL A O 1
ATOM 1210 N N . LYS A 1 156 ? -15.722 2.277 10.610 1.00 92.81 156 LYS A N 1
ATOM 1211 C CA . LYS A 1 156 ? -15.386 0.872 10.905 1.00 92.81 156 LYS A CA 1
ATOM 1212 C C . LYS A 1 156 ? -13.904 0.536 10.725 1.00 92.81 156 LYS A C 1
ATOM 1214 O O . LYS A 1 156 ? -13.437 -0.446 11.283 1.00 92.81 156 LYS A O 1
ATOM 1219 N N . GLY A 1 157 ? -13.152 1.359 10.002 1.00 94.44 157 GLY A N 1
ATOM 1220 C CA . GLY A 1 157 ? -11.706 1.246 9.845 1.00 94.44 157 GLY A CA 1
ATOM 1221 C C . GLY A 1 157 ? -11.009 2.548 10.219 1.00 94.44 157 GLY A C 1
ATOM 1222 O O . GLY A 1 157 ? -11.211 3.578 9.582 1.00 94.44 157 GLY A O 1
ATOM 1223 N N . ALA A 1 158 ? -10.161 2.529 11.233 1.00 95.56 158 ALA A N 1
ATOM 1224 C CA . ALA A 1 158 ? -9.372 3.683 11.634 1.00 95.56 158 ALA A CA 1
ATOM 1225 C C . ALA A 1 158 ? -7.894 3.428 11.343 1.00 95.56 158 ALA A C 1
ATOM 1227 O O . ALA A 1 158 ? -7.322 2.443 11.809 1.00 95.56 158 ALA A O 1
ATOM 1228 N N . VAL A 1 159 ? -7.269 4.332 10.591 1.00 95.56 159 VAL A N 1
ATOM 1229 C CA . VAL A 1 159 ? -5.819 4.327 10.374 1.00 95.56 159 VAL A CA 1
ATOM 1230 C C . VAL A 1 159 ? -5.212 5.398 11.266 1.00 95.56 159 VAL A C 1
ATOM 1232 O O . VAL A 1 159 ? -5.482 6.585 11.096 1.00 95.56 159 VAL A O 1
ATOM 1235 N N . LEU A 1 160 ? -4.422 4.973 12.243 1.00 95.00 160 LEU A N 1
ATOM 1236 C CA . LEU A 1 160 ? -3.864 5.810 13.293 1.00 95.00 160 LEU A CA 1
ATOM 1237 C C . LEU A 1 160 ? -2.403 6.134 12.973 1.00 95.00 160 LEU A C 1
ATOM 1239 O O . LEU A 1 160 ? -1.535 5.264 13.053 1.00 95.00 160 LEU A O 1
ATOM 1243 N N . GLY A 1 161 ? -2.127 7.383 12.605 1.00 93.94 161 GLY A N 1
ATOM 1244 C CA . GLY A 1 161 ? -0.767 7.871 12.400 1.00 93.94 161 GLY A CA 1
ATOM 1245 C C . GLY A 1 161 ? -0.102 8.148 13.739 1.00 93.94 161 GLY A C 1
ATOM 1246 O O . GLY A 1 161 ? -0.427 9.137 14.391 1.00 93.94 161 GLY A O 1
ATOM 1247 N N . VAL A 1 162 ? 0.817 7.286 14.157 1.00 92.19 162 VAL A N 1
ATOM 1248 C CA . VAL A 1 162 ? 1.462 7.365 15.477 1.00 92.19 162 VAL A CA 1
ATOM 1249 C C . VAL A 1 162 ? 2.879 7.923 15.398 1.00 92.19 162 VAL A C 1
ATOM 1251 O O . VAL A 1 162 ? 3.477 8.017 14.326 1.00 92.19 162 VAL A O 1
ATOM 1254 N N . PHE A 1 163 ? 3.431 8.290 16.553 1.00 88.56 163 PHE A N 1
ATOM 1255 C CA . PHE A 1 163 ? 4.831 8.681 16.656 1.00 88.56 163 PHE A CA 1
ATOM 1256 C C . PHE A 1 163 ? 5.742 7.450 16.717 1.00 88.56 163 PHE A C 1
ATOM 1258 O O . PHE A 1 163 ? 5.444 6.469 17.402 1.00 88.56 163 PHE A O 1
ATOM 1265 N N . GLU A 1 164 ? 6.880 7.545 16.027 1.00 85.12 164 GLU A N 1
ATOM 1266 C CA . GLU A 1 164 ? 7.947 6.539 16.022 1.00 85.12 164 GLU A CA 1
ATOM 1267 C C . GLU A 1 164 ? 7.426 5.112 15.767 1.00 85.12 164 GLU A C 1
ATOM 1269 O O . GLU A 1 164 ? 6.851 4.835 14.714 1.00 85.12 164 GLU A O 1
ATOM 1274 N N . ASP A 1 165 ? 7.637 4.209 16.726 1.00 86.69 165 ASP A N 1
ATOM 1275 C CA . ASP A 1 165 ? 7.335 2.784 16.651 1.00 86.69 165 ASP A CA 1
ATOM 1276 C C . ASP A 1 165 ? 5.976 2.416 17.269 1.00 86.69 165 ASP A C 1
ATOM 1278 O O . ASP A 1 165 ? 5.732 1.238 17.522 1.00 86.69 165 ASP A O 1
ATOM 1282 N N . GLY A 1 166 ? 5.092 3.384 17.546 1.00 88.31 166 GLY A N 1
ATOM 1283 C CA . GLY A 1 166 ? 3.763 3.091 18.104 1.00 88.31 166 GLY A CA 1
ATOM 1284 C C . GLY A 1 166 ? 3.235 4.065 19.151 1.00 88.31 166 GLY A C 1
ATOM 1285 O O . GLY A 1 166 ? 2.229 3.760 19.788 1.00 88.31 166 GLY A O 1
ATOM 1286 N N . TYR A 1 167 ? 3.922 5.175 19.420 1.00 89.50 167 TYR A N 1
ATOM 1287 C CA . TYR A 1 167 ? 3.555 6.063 20.518 1.00 89.50 167 TYR A CA 1
ATOM 1288 C C . TYR A 1 167 ? 2.340 6.928 20.168 1.00 89.50 167 TYR A C 1
ATOM 1290 O O . TYR A 1 167 ? 2.312 7.618 19.146 1.00 89.50 167 TYR A O 1
ATOM 1298 N N . TRP A 1 168 ? 1.350 6.928 21.061 1.00 89.94 168 TRP A N 1
ATOM 1299 C CA . TRP A 1 168 ? 0.128 7.715 20.932 1.00 89.94 168 TRP A CA 1
ATOM 1300 C C . TRP A 1 168 ? -0.047 8.664 22.121 1.00 89.94 168 TRP A C 1
ATOM 1302 O O . TRP A 1 168 ? 0.198 8.255 23.261 1.00 89.94 168 TRP A O 1
ATOM 1312 N N . PRO A 1 169 ? -0.471 9.924 21.901 1.00 89.94 169 PRO A N 1
ATOM 1313 C CA . PRO A 1 169 ? -0.658 10.873 22.990 1.00 89.94 169 PRO A CA 1
ATOM 1314 C C . PRO A 1 169 ? -1.687 10.389 24.018 1.00 89.94 169 PRO A C 1
ATOM 1316 O O . PRO A 1 169 ? -2.857 10.179 23.700 1.00 89.94 169 PRO A O 1
ATOM 1319 N N . GLY A 1 170 ? -1.267 10.302 25.283 1.00 90.19 170 GLY A N 1
ATOM 1320 C CA . GLY A 1 170 ? -2.127 9.924 26.411 1.00 90.19 170 GLY A CA 1
ATOM 1321 C C . GLY A 1 170 ? -3.475 10.667 26.473 1.00 90.19 170 GLY A C 1
ATOM 1322 O O . GLY A 1 170 ? -4.499 10.006 26.647 1.00 90.19 170 GLY A O 1
ATOM 1323 N N . PRO A 1 171 ? -3.532 12.001 26.263 1.00 88.56 171 PRO A N 1
ATOM 1324 C CA . PRO A 1 171 ? -4.796 12.745 26.260 1.00 88.56 171 PRO A CA 1
ATOM 1325 C C . PRO A 1 171 ? -5.825 12.265 25.223 1.00 88.56 171 PRO A C 1
ATOM 1327 O O . PRO A 1 171 ? -7.025 12.428 25.434 1.00 88.56 171 PRO A O 1
ATOM 1330 N N . LEU A 1 172 ? -5.380 11.642 24.127 1.00 90.94 172 LEU A N 1
ATOM 1331 C CA . LEU A 1 172 ? -6.245 11.150 23.052 1.00 90.94 172 LEU A CA 1
ATOM 1332 C C . LEU A 1 172 ? -6.710 9.703 23.268 1.00 90.94 172 LEU A C 1
ATOM 1334 O O . LEU A 1 172 ? -7.592 9.234 22.551 1.00 90.94 172 LEU A O 1
ATOM 1338 N N . MET A 1 173 ? -6.167 8.997 24.267 1.00 91.56 173 MET A N 1
ATOM 1339 C CA . MET A 1 173 ? -6.524 7.601 24.559 1.00 91.56 173 MET A CA 1
ATOM 1340 C C . MET A 1 173 ? -8.004 7.431 24.901 1.00 91.56 173 MET A C 1
ATOM 1342 O O . MET A 1 173 ? -8.593 6.409 24.566 1.00 91.56 173 MET A O 1
ATOM 1346 N N . LYS A 1 174 ? -8.626 8.434 25.535 1.00 91.69 174 LYS A N 1
ATOM 1347 C CA . LYS A 1 174 ? -10.059 8.391 25.851 1.00 91.69 174 LYS A CA 1
ATOM 1348 C C . LYS A 1 174 ? -10.916 8.380 24.582 1.00 91.69 174 LYS A C 1
ATOM 1350 O O . LYS A 1 174 ? -11.803 7.544 24.473 1.00 91.69 174 LYS A O 1
ATOM 1355 N N . GLY A 1 175 ? -10.641 9.282 23.636 1.00 91.69 175 GLY A N 1
ATOM 1356 C CA . GLY A 1 175 ? -11.364 9.345 22.360 1.00 91.69 175 GLY A CA 1
ATOM 1357 C C . GLY A 1 175 ? -11.144 8.087 21.522 1.00 91.69 175 GLY A C 1
ATOM 1358 O O . GLY A 1 175 ? -12.101 7.498 21.023 1.00 91.69 175 GLY A O 1
ATOM 1359 N N . LEU A 1 176 ? -9.894 7.616 21.460 1.00 94.44 176 LEU A N 1
ATOM 1360 C CA . LEU A 1 176 ? -9.555 6.355 20.807 1.00 94.44 176 LEU A CA 1
ATOM 1361 C C . LEU A 1 176 ? -10.310 5.170 21.429 1.00 94.44 176 LEU A C 1
ATOM 1363 O O . LEU A 1 176 ? -10.893 4.373 20.702 1.00 94.44 176 LEU A O 1
ATOM 1367 N N . GLY A 1 177 ? -10.362 5.088 22.761 1.00 94.75 177 GLY A N 1
ATOM 1368 C CA . GLY A 1 177 ? -11.103 4.052 23.478 1.00 94.75 177 GLY A CA 1
ATOM 1369 C C . GLY A 1 177 ? -12.600 4.059 23.161 1.00 94.75 177 GLY A C 1
ATOM 1370 O O . GLY A 1 177 ? -13.179 2.993 22.971 1.00 94.75 177 GLY A O 1
ATOM 1371 N N . THR A 1 178 ? -13.224 5.237 23.034 1.00 93.62 178 THR A N 1
ATOM 1372 C CA . THR A 1 178 ? -14.625 5.346 22.589 1.00 93.62 178 THR A CA 1
ATOM 1373 C C . THR A 1 178 ? -14.816 4.717 21.210 1.00 93.62 178 THR A C 1
ATOM 1375 O O . THR A 1 178 ? -15.706 3.892 21.043 1.00 93.62 178 THR A O 1
ATOM 1378 N N . LEU A 1 179 ? -13.955 5.052 20.244 1.00 94.81 179 LEU A N 1
ATOM 1379 C CA . LEU A 1 179 ? -14.027 4.492 18.893 1.00 94.81 179 LEU A CA 1
ATOM 1380 C C . LEU A 1 179 ? -13.768 2.977 18.874 1.00 94.81 179 LEU A C 1
ATOM 1382 O O . LEU A 1 179 ? -14.422 2.252 18.136 1.00 94.81 179 LEU A O 1
ATOM 1386 N N . MET A 1 180 ? -12.834 2.486 19.688 1.00 94.69 180 MET A N 1
ATOM 1387 C CA . MET A 1 180 ? -12.505 1.058 19.770 1.00 94.69 180 MET A CA 1
ATOM 1388 C C . MET A 1 180 ? -13.605 0.202 20.403 1.00 94.69 180 MET A C 1
ATOM 1390 O O . MET A 1 180 ? -13.650 -1.000 20.150 1.00 94.69 180 MET A O 1
ATOM 1394 N N . ASN A 1 181 ? -14.471 0.804 21.220 1.00 94.69 181 ASN A N 1
ATOM 1395 C CA . ASN A 1 181 ? -15.614 0.121 21.823 1.00 94.69 181 ASN A CA 1
ATOM 1396 C C . ASN A 1 181 ? -16.802 -0.026 20.860 1.00 94.69 181 ASN A C 1
ATOM 1398 O O . ASN A 1 181 ? -17.739 -0.763 21.167 1.00 94.69 181 ASN A O 1
ATOM 1402 N N . GLU A 1 182 ? -16.784 0.655 19.711 1.00 93.44 182 GLU A N 1
ATOM 1403 C CA . GLU A 1 182 ? -17.804 0.467 18.685 1.00 93.44 182 GLU A CA 1
ATOM 1404 C C . GLU A 1 182 ? -17.687 -0.931 18.052 1.00 93.44 182 GLU A C 1
ATOM 1406 O O . GLU A 1 182 ? -16.582 -1.402 17.754 1.00 93.44 182 GLU A O 1
ATOM 1411 N N . PRO A 1 183 ? -18.819 -1.604 17.789 1.00 88.31 183 PRO A N 1
ATOM 1412 C CA . PRO A 1 183 ? -18.809 -2.944 17.226 1.00 88.31 183 PRO A CA 1
ATOM 1413 C C . PRO A 1 183 ? -18.154 -2.948 15.844 1.00 88.31 183 PRO A C 1
ATOM 1415 O O . PRO A 1 183 ? -18.382 -2.052 15.021 1.00 88.31 183 PRO A O 1
ATOM 1418 N N . ASP A 1 184 ? -17.361 -3.987 15.596 1.00 87.38 184 ASP A N 1
ATOM 1419 C CA . ASP A 1 184 ? -16.679 -4.261 14.328 1.00 87.38 184 ASP A CA 1
ATOM 1420 C C . ASP A 1 184 ? -15.659 -3.200 13.889 1.00 87.38 184 ASP A C 1
ATOM 1422 O O . ASP A 1 184 ? -15.220 -3.207 12.738 1.00 87.38 184 ASP A O 1
ATOM 1426 N N . VAL A 1 185 ? -15.247 -2.292 14.783 1.00 93.56 185 VAL A N 1
ATOM 1427 C CA . VAL A 1 185 ? -14.178 -1.341 14.469 1.00 93.56 185 VAL A CA 1
ATOM 1428 C C . VAL A 1 185 ? -12.819 -2.036 14.478 1.00 93.56 185 VAL A C 1
ATOM 1430 O O . VAL A 1 185 ? -12.451 -2.759 15.413 1.00 93.56 185 VAL A O 1
ATOM 1433 N N . ILE A 1 186 ? -12.055 -1.779 13.420 1.00 95.38 186 ILE A N 1
ATOM 1434 C CA . ILE A 1 186 ? -10.644 -2.130 13.289 1.00 95.38 186 ILE A CA 1
ATOM 1435 C C . ILE A 1 186 ? -9.842 -0.841 13.365 1.00 95.38 186 ILE A C 1
ATOM 1437 O O . ILE A 1 186 ? -10.073 0.091 12.595 1.00 95.38 186 ILE A O 1
ATOM 1441 N N . VAL A 1 187 ? -8.881 -0.794 14.280 1.00 96.38 187 VAL A N 1
ATOM 1442 C CA . VAL A 1 187 ? -7.911 0.297 14.371 1.00 96.38 187 VAL A CA 1
ATOM 1443 C C . VAL A 1 187 ? -6.542 -0.268 14.048 1.00 96.38 187 VAL A C 1
ATOM 1445 O O . VAL A 1 187 ? -6.148 -1.286 14.614 1.00 96.38 187 VAL A O 1
ATOM 1448 N N . ALA A 1 188 ? -5.809 0.400 13.166 1.00 96.50 188 ALA A N 1
ATOM 1449 C CA . ALA A 1 188 ? -4.473 -0.000 12.758 1.00 96.50 188 ALA A CA 1
ATOM 1450 C C . ALA A 1 188 ? -3.486 1.164 12.879 1.00 96.50 188 ALA A C 1
ATOM 1452 O O . ALA A 1 188 ? -3.795 2.277 12.456 1.00 96.50 188 ALA A O 1
ATOM 1453 N N . THR A 1 189 ? -2.304 0.922 13.444 1.00 95.44 189 THR A N 1
ATOM 1454 C CA . THR A 1 189 ? -1.266 1.943 13.640 1.00 95.44 189 THR A CA 1
ATOM 1455 C C . THR A 1 189 ? -0.221 1.900 12.546 1.00 95.44 189 THR A C 1
ATOM 1457 O O . THR A 1 189 ? 0.348 0.854 12.250 1.00 95.44 189 THR A O 1
ATOM 1460 N N . VAL A 1 190 ? 0.068 3.066 11.984 1.00 93.44 190 VAL A N 1
ATOM 1461 C CA . VAL A 1 190 ? 1.051 3.262 10.916 1.00 93.44 190 VAL A CA 1
ATOM 1462 C C . VAL A 1 190 ? 2.021 4.364 11.313 1.00 93.44 190 VAL A C 1
ATOM 1464 O O . VAL A 1 190 ? 1.648 5.313 12.010 1.00 93.44 190 VAL A O 1
ATOM 1467 N N . SER A 1 191 ? 3.259 4.270 10.834 1.00 86.00 191 SER A N 1
ATOM 1468 C CA . SER A 1 191 ? 4.176 5.405 10.897 1.00 86.00 191 SER A CA 1
ATOM 1469 C C . SER A 1 191 ? 3.822 6.420 9.807 1.00 86.00 191 SER A C 1
ATOM 1471 O O . SER A 1 191 ? 3.286 6.075 8.749 1.00 86.00 191 SER A O 1
ATOM 1473 N N . TYR A 1 192 ? 4.066 7.701 10.072 1.00 77.56 192 TYR A N 1
ATOM 1474 C CA . TYR A 1 192 ? 3.643 8.769 9.173 1.00 77.56 192 TYR A CA 1
ATOM 1475 C C . TYR A 1 192 ? 4.498 8.819 7.899 1.00 77.56 192 TYR A C 1
ATOM 1477 O O . TYR A 1 192 ? 5.666 9.203 7.940 1.00 77.56 192 TYR A O 1
ATOM 1485 N N . GLY A 1 193 ? 3.901 8.501 6.746 1.00 70.38 193 GLY A N 1
ATOM 1486 C CA . GLY A 1 193 ? 4.515 8.693 5.429 1.00 70.38 193 GLY A CA 1
ATOM 1487 C C . GLY A 1 193 ? 5.598 7.683 5.030 1.00 70.38 193 GLY A C 1
ATOM 1488 O O . GLY A 1 193 ? 6.128 7.792 3.924 1.00 70.38 193 GLY A O 1
ATOM 1489 N N . PHE A 1 194 ? 5.915 6.705 5.880 1.00 75.44 194 PHE A N 1
ATOM 1490 C CA . PHE A 1 194 ? 6.822 5.596 5.578 1.00 75.44 194 PHE A CA 1
ATOM 1491 C C . PHE A 1 194 ? 6.423 4.347 6.369 1.00 75.44 194 PHE A C 1
ATOM 1493 O O . PHE A 1 194 ? 5.805 4.433 7.425 1.00 75.44 194 PHE A O 1
ATOM 1500 N N . SER A 1 195 ? 6.775 3.172 5.853 1.00 78.44 195 SER A N 1
ATOM 1501 C CA . SER A 1 195 ? 6.618 1.908 6.577 1.00 78.44 195 SER A CA 1
ATOM 1502 C C . SER A 1 195 ? 7.732 1.757 7.612 1.00 78.44 195 SER A C 1
ATOM 1504 O O . SER A 1 195 ? 8.902 1.997 7.301 1.00 78.44 195 SER A O 1
ATOM 1506 N N . TYR A 1 196 ? 7.393 1.322 8.819 1.00 80.25 196 TYR A N 1
ATOM 1507 C CA . TYR A 1 196 ? 8.331 1.173 9.927 1.00 80.25 196 TYR A CA 1
ATOM 1508 C C . TYR A 1 196 ? 7.917 -0.011 10.799 1.00 80.25 196 TYR A C 1
ATOM 1510 O O . TYR A 1 196 ? 6.738 -0.338 10.873 1.00 80.25 196 TYR A O 1
ATOM 1518 N N . ASN A 1 197 ? 8.858 -0.663 11.485 1.00 83.69 197 ASN A N 1
ATOM 1519 C CA . ASN A 1 197 ? 8.510 -1.762 12.387 1.00 83.69 197 ASN A CA 1
ATOM 1520 C C . ASN A 1 197 ? 7.695 -1.231 13.579 1.00 83.69 197 ASN A C 1
ATOM 1522 O O . ASN A 1 197 ? 8.248 -0.652 14.515 1.00 83.69 197 ASN A O 1
ATOM 1526 N N . MET A 1 198 ? 6.382 -1.443 13.528 1.00 87.12 198 MET A N 1
ATOM 1527 C CA . MET A 1 198 ? 5.432 -1.015 14.549 1.00 87.12 198 MET A CA 1
ATOM 1528 C C . MET A 1 198 ? 5.416 -1.992 15.722 1.00 87.12 198 MET A C 1
ATOM 1530 O O . MET A 1 198 ? 5.320 -3.204 15.537 1.00 87.12 198 MET A O 1
ATOM 1534 N N . ARG A 1 199 ? 5.476 -1.463 16.943 1.00 86.19 199 ARG A N 1
ATOM 1535 C CA . ARG A 1 199 ? 5.303 -2.230 18.178 1.00 86.19 199 ARG A CA 1
ATOM 1536 C C . ARG A 1 199 ? 3.850 -2.190 18.630 1.00 86.19 199 ARG A C 1
ATOM 1538 O O . ARG A 1 199 ? 3.151 -1.190 18.471 1.00 86.19 199 ARG A O 1
ATOM 1545 N N . HIS A 1 200 ? 3.419 -3.267 19.275 1.00 87.19 200 HIS A N 1
ATOM 1546 C CA . HIS A 1 200 ? 2.120 -3.327 19.931 1.00 87.19 200 HIS A CA 1
ATOM 1547 C C . HIS A 1 200 ? 2.165 -2.535 21.248 1.00 87.19 200 HIS A C 1
ATOM 1549 O O . HIS A 1 200 ? 2.537 -3.065 22.292 1.00 87.19 200 HIS A O 1
ATOM 1555 N N . ARG A 1 201 ? 1.891 -1.227 21.169 1.00 88.75 201 ARG A N 1
ATOM 1556 C CA . ARG A 1 201 ? 1.917 -0.299 22.319 1.00 88.75 201 ARG A CA 1
ATOM 1557 C C . ARG A 1 201 ? 0.536 0.110 22.823 1.00 88.75 201 ARG A C 1
ATOM 1559 O O . ARG A 1 201 ? 0.443 0.704 23.891 1.00 88.75 201 ARG A O 1
ATOM 1566 N N . ILE A 1 202 ? -0.504 -0.160 22.041 1.00 90.88 202 ILE A N 1
ATOM 1567 C CA . ILE A 1 202 ? -1.889 0.180 22.351 1.00 90.88 202 ILE A CA 1
ATOM 1568 C C . ILE A 1 202 ? -2.692 -1.110 22.234 1.00 90.88 202 ILE A C 1
ATOM 1570 O O . ILE A 1 202 ? -2.797 -1.673 21.142 1.00 90.88 202 ILE A O 1
ATOM 1574 N N . ASP A 1 203 ? -3.235 -1.571 23.356 1.00 91.00 203 ASP A N 1
ATOM 1575 C CA . ASP A 1 203 ? -4.023 -2.799 23.403 1.00 91.00 203 ASP A CA 1
ATOM 1576 C C . ASP A 1 203 ? -5.242 -2.689 22.486 1.00 91.00 203 ASP A C 1
ATOM 1578 O O . ASP A 1 203 ? -5.930 -1.670 22.477 1.00 91.00 203 ASP A O 1
ATOM 1582 N N . GLY A 1 204 ? -5.510 -3.742 21.713 1.00 90.19 204 GLY A N 1
ATOM 1583 C CA . GLY A 1 204 ? -6.641 -3.803 20.779 1.00 90.19 204 GLY A CA 1
ATOM 1584 C C . GLY A 1 204 ? -6.429 -3.071 19.448 1.00 90.19 204 GLY A C 1
ATOM 1585 O O . GLY A 1 204 ? -7.341 -3.060 18.621 1.00 90.19 204 GLY A O 1
ATOM 1586 N N . VAL A 1 205 ? -5.248 -2.487 19.219 1.00 95.00 205 VAL A N 1
ATOM 1587 C CA . VAL A 1 205 ? -4.880 -1.839 17.953 1.00 95.00 205 VAL A CA 1
ATOM 1588 C C . VAL A 1 205 ? -3.879 -2.692 17.174 1.00 95.00 205 VAL A C 1
ATOM 1590 O O . VAL A 1 205 ? -2.924 -3.235 17.734 1.00 95.00 205 VAL A O 1
ATOM 1593 N N . VAL A 1 206 ? -4.082 -2.799 15.863 1.00 96.19 206 VAL A N 1
ATOM 1594 C CA . VAL A 1 206 ? -3.271 -3.634 14.971 1.00 96.19 206 VAL A CA 1
ATOM 1595 C C . VAL A 1 206 ? -1.991 -2.895 14.549 1.00 96.19 206 VAL A C 1
ATOM 1597 O O . VAL A 1 206 ? -2.090 -1.843 13.918 1.00 96.19 206 VAL A O 1
ATOM 1600 N N . PRO A 1 207 ? -0.782 -3.404 14.847 1.00 94.88 207 PRO A N 1
ATOM 1601 C CA . PRO A 1 207 ? 0.464 -2.786 14.397 1.00 94.88 207 PRO A CA 1
ATOM 1602 C C . PRO A 1 207 ? 0.691 -3.040 12.899 1.00 94.88 207 PRO A C 1
ATOM 1604 O O . PRO A 1 207 ? 0.988 -4.158 12.490 1.00 94.88 207 PRO A O 1
ATOM 1607 N N . ALA A 1 208 ? 0.583 -2.000 12.074 1.00 94.31 208 ALA A N 1
ATOM 1608 C CA . ALA A 1 208 ? 0.562 -2.105 10.614 1.00 94.31 208 ALA A CA 1
ATOM 1609 C C . ALA A 1 208 ? 1.911 -1.687 9.987 1.00 94.31 208 ALA A C 1
ATOM 1611 O O . ALA A 1 208 ? 1.989 -0.749 9.196 1.00 94.31 208 ALA A O 1
ATOM 1612 N N . GLY A 1 209 ? 3.000 -2.371 10.353 1.00 90.00 209 GLY A N 1
ATOM 1613 C CA . GLY A 1 209 ? 4.362 -1.907 10.042 1.00 90.00 209 GLY A CA 1
ATOM 1614 C C . GLY A 1 209 ? 4.834 -2.019 8.593 1.00 90.00 209 GLY A C 1
ATOM 1615 O O . GLY A 1 209 ? 5.755 -1.312 8.183 1.00 90.00 209 GLY A O 1
ATOM 1616 N N . ASP A 1 210 ? 4.191 -2.859 7.791 1.00 91.25 210 ASP A N 1
ATOM 1617 C CA . ASP A 1 210 ? 4.470 -2.978 6.356 1.00 91.25 210 ASP A CA 1
ATOM 1618 C C . ASP A 1 210 ? 3.674 -1.975 5.501 1.00 91.25 210 ASP A C 1
ATOM 1620 O O . ASP A 1 210 ? 3.815 -1.947 4.275 1.00 91.25 210 ASP A O 1
ATOM 1624 N N . TRP A 1 211 ? 2.859 -1.128 6.132 1.00 91.62 211 TRP A N 1
ATOM 1625 C CA . TRP A 1 211 ? 1.964 -0.188 5.463 1.00 91.62 211 TRP A CA 1
ATOM 1626 C C . TRP A 1 211 ? 2.347 1.258 5.753 1.00 91.62 211 TRP A C 1
ATOM 1628 O O . TRP A 1 211 ? 2.798 1.596 6.847 1.00 91.62 211 TRP A O 1
ATOM 1638 N N . THR A 1 212 ? 2.108 2.132 4.778 1.00 90.31 212 THR A N 1
ATOM 1639 C CA . THR A 1 212 ? 1.961 3.567 5.044 1.00 90.31 212 THR A CA 1
ATOM 1640 C C . THR A 1 212 ? 0.505 3.901 5.377 1.00 90.31 212 THR A C 1
ATOM 1642 O O . THR A 1 212 ? -0.415 3.125 5.100 1.00 90.31 212 THR A O 1
ATOM 1645 N N . ASP A 1 213 ? 0.276 5.102 5.906 1.00 90.81 213 ASP A N 1
ATOM 1646 C CA . ASP A 1 213 ? -1.058 5.686 6.073 1.00 90.81 213 ASP A CA 1
ATOM 1647 C C . ASP A 1 213 ? -1.866 5.671 4.774 1.00 90.81 213 ASP A C 1
ATOM 1649 O O . ASP A 1 213 ? -3.048 5.331 4.774 1.00 90.81 213 ASP A O 1
ATOM 1653 N N . ARG A 1 214 ? -1.219 5.975 3.647 1.00 90.19 214 ARG A N 1
ATOM 1654 C CA . ARG A 1 214 ? -1.878 6.035 2.339 1.00 90.19 214 ARG A CA 1
ATOM 1655 C C . ARG A 1 214 ? -2.250 4.657 1.816 1.00 90.19 214 ARG A C 1
ATOM 1657 O O . ARG A 1 214 ? -3.345 4.514 1.277 1.00 90.19 214 ARG A O 1
ATOM 1664 N N . ASP A 1 215 ? -1.362 3.676 1.977 1.00 92.00 215 ASP A N 1
ATOM 1665 C CA . ASP A 1 215 ? -1.623 2.299 1.544 1.00 92.00 215 ASP A CA 1
ATOM 1666 C C . ASP A 1 215 ? -2.835 1.745 2.280 1.00 92.00 215 ASP A C 1
ATOM 1668 O O . ASP A 1 215 ? -3.780 1.254 1.660 1.00 92.00 215 ASP A O 1
ATOM 1672 N N . LEU A 1 216 ? -2.840 1.897 3.606 1.00 92.31 216 LEU A N 1
ATOM 1673 C CA . LEU A 1 216 ? -3.893 1.330 4.425 1.00 92.31 216 LEU A CA 1
ATOM 1674 C C . LEU A 1 216 ? -5.207 2.097 4.284 1.00 92.31 216 LEU A C 1
ATOM 1676 O O . LEU A 1 216 ? -6.259 1.473 4.221 1.00 92.31 216 LEU A O 1
ATOM 1680 N N . MET A 1 217 ? -5.175 3.426 4.141 1.00 91.94 217 MET A N 1
ATOM 1681 C CA . MET A 1 217 ? -6.388 4.202 3.851 1.00 91.94 217 MET A CA 1
ATOM 1682 C C . MET A 1 217 ? -7.028 3.832 2.514 1.00 91.94 217 MET A C 1
ATOM 1684 O O . MET A 1 217 ? -8.246 3.918 2.381 1.00 91.94 217 MET A O 1
ATOM 1688 N N . MET A 1 218 ? -6.232 3.419 1.527 1.00 90.06 218 MET A N 1
ATOM 1689 C CA . MET A 1 218 ? -6.760 2.927 0.260 1.00 90.06 218 MET A CA 1
ATOM 1690 C C . MET A 1 218 ? -7.282 1.489 0.375 1.00 90.06 218 MET A C 1
ATOM 1692 O O . MET A 1 218 ? -8.326 1.200 -0.199 1.00 90.06 218 MET A O 1
ATOM 1696 N N . LEU A 1 219 ? -6.587 0.596 1.087 1.00 91.81 219 LEU A N 1
ATOM 1697 C CA . LEU A 1 219 ? -6.963 -0.822 1.191 1.00 91.81 219 LEU A CA 1
ATOM 1698 C C . LEU A 1 219 ? -8.104 -1.092 2.176 1.00 91.81 219 LEU A C 1
ATOM 1700 O O . LEU A 1 219 ? -8.902 -1.998 1.949 1.00 91.81 219 LEU A O 1
ATOM 1704 N N . MET A 1 220 ? -8.209 -0.310 3.250 1.00 92.25 220 MET A N 1
ATOM 1705 C CA . MET A 1 220 ? -9.159 -0.546 4.341 1.00 92.25 220 MET A CA 1
ATOM 1706 C C . MET A 1 220 ? -10.617 -0.688 3.868 1.00 92.25 220 MET A C 1
ATOM 1708 O O . MET A 1 220 ? -11.271 -1.638 4.296 1.00 92.25 220 MET A O 1
ATOM 1712 N N . PRO A 1 221 ? -11.155 0.156 2.962 1.00 89.44 221 PRO A N 1
ATOM 1713 C CA . PRO A 1 221 ? -12.512 -0.039 2.451 1.00 89.44 221 PRO A CA 1
ATOM 1714 C C . PRO A 1 221 ? -12.735 -1.397 1.773 1.00 89.44 221 PRO A C 1
ATOM 1716 O O . PRO A 1 221 ? -13.819 -1.962 1.897 1.00 89.44 221 PRO A O 1
ATOM 1719 N N . PHE A 1 222 ? -11.721 -1.924 1.082 1.00 90.81 222 PHE A N 1
ATOM 1720 C CA . PHE A 1 222 ? -11.787 -3.215 0.396 1.00 90.81 222 PHE A CA 1
ATOM 1721 C C . PHE A 1 222 ? -11.667 -4.374 1.381 1.00 90.81 222 PHE A C 1
ATOM 1723 O O . PHE A 1 222 ? -12.411 -5.341 1.264 1.00 90.81 222 PHE A O 1
ATOM 1730 N N . LEU A 1 223 ? -10.814 -4.247 2.401 1.00 92.00 223 LEU A N 1
ATOM 1731 C CA . LEU A 1 223 ? -10.737 -5.217 3.495 1.00 92.00 223 LEU A CA 1
ATOM 1732 C C . LEU A 1 223 ? -12.076 -5.319 4.238 1.00 92.00 223 LEU A C 1
ATOM 1734 O O . LEU A 1 223 ? -12.591 -6.415 4.425 1.00 92.00 223 LEU A O 1
ATOM 1738 N N . LEU A 1 224 ? -12.710 -4.188 4.563 1.00 90.19 224 LEU A N 1
ATOM 1739 C CA . LEU A 1 224 ? -14.039 -4.151 5.198 1.00 90.19 224 LEU A CA 1
ATOM 1740 C C . LEU A 1 224 ? -15.178 -4.663 4.288 1.00 90.19 224 LEU A C 1
ATOM 1742 O O . LEU A 1 224 ? -16.278 -4.980 4.759 1.00 90.19 224 LEU A O 1
ATOM 1746 N N . ALA A 1 225 ? -14.953 -4.690 2.974 1.00 88.25 225 ALA A N 1
ATOM 1747 C CA . ALA A 1 225 ? -15.873 -5.243 1.982 1.00 88.25 225 ALA A CA 1
ATOM 1748 C C . ALA A 1 225 ? -15.552 -6.695 1.597 1.00 88.25 225 ALA A C 1
ATOM 1750 O O . ALA A 1 225 ? -16.324 -7.303 0.857 1.00 88.25 225 ALA A O 1
ATOM 1751 N N . SER A 1 226 ? -14.446 -7.245 2.096 1.00 89.88 226 SER A N 1
ATOM 1752 C CA . SER A 1 226 ? -14.075 -8.638 1.885 1.00 89.88 226 SER A CA 1
ATOM 1753 C C . SER A 1 226 ? -14.966 -9.585 2.691 1.00 89.88 226 SER A C 1
ATOM 1755 O O . SER A 1 226 ? -15.736 -9.167 3.561 1.00 89.88 226 SER A O 1
ATOM 1757 N N . ASN A 1 227 ? -14.832 -10.879 2.409 1.00 87.69 227 ASN A N 1
ATOM 1758 C CA . ASN A 1 227 ? -15.483 -11.941 3.178 1.00 87.69 227 ASN A CA 1
ATOM 1759 C C . ASN A 1 227 ? -14.708 -12.322 4.452 1.00 87.69 227 ASN A C 1
ATOM 1761 O O . ASN A 1 227 ? -15.081 -13.290 5.111 1.00 87.69 227 ASN A O 1
ATOM 1765 N N . MET A 1 228 ? -13.634 -11.598 4.777 1.00 91.69 228 MET A N 1
ATOM 1766 C CA . MET A 1 228 ? -12.823 -11.861 5.960 1.00 91.69 228 MET A CA 1
ATOM 1767 C C . MET A 1 228 ? -13.543 -11.433 7.241 1.00 91.69 228 MET A C 1
ATOM 1769 O O . MET A 1 228 ? -14.247 -10.418 7.278 1.00 91.69 228 MET A O 1
ATOM 1773 N N . SER A 1 229 ? -13.319 -12.183 8.318 1.00 92.56 229 SER A N 1
ATOM 1774 C CA . SER A 1 229 ? -13.685 -11.769 9.669 1.00 92.56 229 SER A CA 1
ATOM 1775 C C . SER A 1 229 ? -12.834 -10.586 10.142 1.00 92.56 229 SER A C 1
ATOM 1777 O O . SER A 1 229 ? -11.798 -10.241 9.567 1.00 92.56 229 SER A O 1
ATOM 1779 N N . ARG A 1 230 ? -13.241 -9.965 11.252 1.00 91.12 230 ARG A N 1
ATOM 1780 C CA . ARG A 1 230 ? -12.466 -8.894 11.893 1.00 91.12 230 ARG A CA 1
ATOM 1781 C C . ARG A 1 230 ? -11.059 -9.362 12.276 1.00 91.12 230 ARG A C 1
ATOM 1783 O O . ARG A 1 230 ? -10.094 -8.609 12.125 1.00 91.12 230 ARG A O 1
ATOM 1790 N N . GLU A 1 231 ? -10.948 -10.586 12.779 1.00 94.38 231 GLU A N 1
ATOM 1791 C CA . GLU A 1 231 ? -9.685 -11.210 13.170 1.00 94.38 231 GLU A CA 1
ATOM 1792 C C . GLU A 1 231 ? -8.797 -11.467 11.949 1.00 94.38 231 GLU A 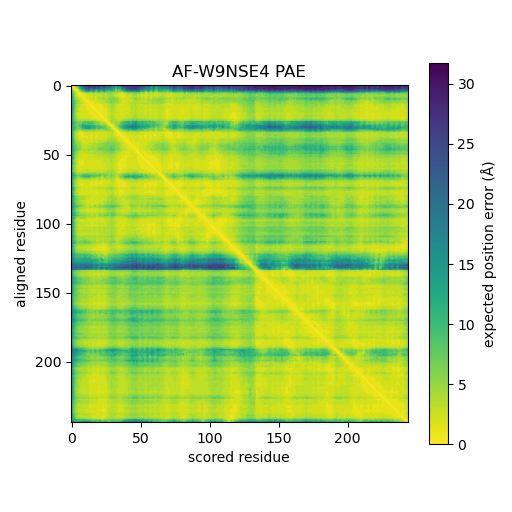C 1
ATOM 1794 O O . GLU A 1 231 ? -7.614 -11.141 11.988 1.00 94.38 231 GLU A O 1
ATOM 1799 N N . GLU A 1 232 ? -9.369 -11.964 10.850 1.00 96.00 232 GLU A N 1
ATOM 1800 C CA . GLU A 1 232 ? -8.645 -12.204 9.595 1.00 96.00 232 GLU A CA 1
ATOM 1801 C C . GLU A 1 232 ? -8.143 -10.898 8.965 1.00 96.00 232 GLU A C 1
ATOM 1803 O O . GLU A 1 232 ? -6.991 -10.828 8.540 1.00 96.00 232 GLU A O 1
ATOM 1808 N N . ILE A 1 233 ? -8.950 -9.829 8.976 1.00 95.25 233 ILE A N 1
ATOM 1809 C CA . ILE A 1 233 ? -8.503 -8.500 8.522 1.00 95.25 233 ILE A CA 1
ATOM 1810 C C . ILE A 1 233 ? -7.366 -7.988 9.416 1.00 95.25 233 ILE A C 1
ATOM 1812 O O . ILE A 1 233 ? -6.385 -7.429 8.922 1.00 95.25 233 ILE A O 1
ATOM 1816 N N . SER A 1 234 ? -7.478 -8.175 10.733 1.00 95.81 234 SER A N 1
ATOM 1817 C CA . SER A 1 234 ? -6.445 -7.746 11.681 1.00 95.81 234 SER A CA 1
ATOM 1818 C C . SER A 1 234 ? -5.129 -8.502 11.464 1.00 95.81 234 SER A C 1
ATOM 1820 O O . SER A 1 234 ? -4.069 -7.875 11.436 1.00 95.81 234 SER A O 1
ATOM 1822 N N . ASP A 1 235 ? -5.185 -9.820 11.245 1.00 96.19 235 ASP A N 1
ATOM 1823 C CA . ASP A 1 235 ? -4.013 -10.635 10.901 1.00 96.19 235 ASP A CA 1
ATOM 1824 C C . ASP A 1 235 ? -3.396 -10.206 9.567 1.00 96.19 235 ASP A C 1
ATOM 1826 O O . ASP A 1 235 ? -2.180 -10.030 9.475 1.00 96.19 235 ASP A O 1
ATOM 1830 N N . PHE A 1 236 ? -4.230 -9.966 8.552 1.00 96.56 236 PHE A N 1
ATOM 1831 C CA . PHE A 1 236 ? -3.784 -9.506 7.241 1.00 96.56 236 PHE A CA 1
ATOM 1832 C C . PHE A 1 236 ? -3.030 -8.173 7.332 1.00 96.56 236 PHE A C 1
ATOM 1834 O O . PHE A 1 236 ? -1.961 -8.013 6.743 1.00 96.56 236 PHE A O 1
ATOM 1841 N N . ILE A 1 237 ? -3.559 -7.216 8.100 1.00 96.38 23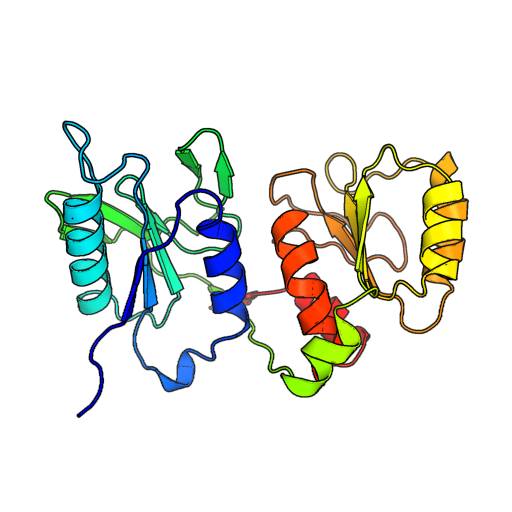7 ILE A N 1
ATOM 1842 C CA . ILE A 1 237 ? -2.908 -5.918 8.312 1.00 96.38 237 ILE A CA 1
ATOM 1843 C C . ILE A 1 237 ? -1.603 -6.086 9.102 1.00 96.38 237 ILE A C 1
ATOM 1845 O O . ILE A 1 237 ? -0.608 -5.443 8.769 1.00 96.38 237 ILE A O 1
ATOM 1849 N N . ALA A 1 238 ? -1.571 -6.936 10.128 1.00 95.19 238 ALA A N 1
ATOM 1850 C CA . ALA A 1 238 ? -0.358 -7.157 10.913 1.00 95.19 238 ALA A CA 1
ATOM 1851 C C . ALA A 1 238 ? 0.737 -7.884 10.113 1.00 95.19 238 ALA A C 1
ATOM 1853 O O . ALA A 1 238 ? 1.920 -7.572 10.251 1.00 95.19 238 ALA A O 1
ATOM 1854 N N . THR A 1 239 ? 0.348 -8.851 9.278 1.00 94.00 239 THR A N 1
ATOM 1855 C CA . THR A 1 239 ? 1.259 -9.759 8.568 1.00 94.00 239 THR A CA 1
ATOM 1856 C C . THR A 1 239 ? 0.847 -9.948 7.100 1.00 94.00 239 THR A C 1
ATOM 1858 O O . THR A 1 239 ? 0.376 -11.014 6.707 1.00 94.00 239 THR A O 1
ATOM 1861 N N . PRO A 1 240 ? 1.043 -8.938 6.233 1.00 93.94 240 PRO A N 1
ATOM 1862 C CA . PRO A 1 240 ? 0.559 -8.997 4.849 1.00 93.94 240 PRO A CA 1
ATOM 1863 C C . PRO A 1 240 ? 1.349 -9.901 3.908 1.00 93.94 240 PRO A C 1
ATOM 1865 O O . PRO A 1 240 ? 0.986 -10.037 2.742 1.00 93.94 240 PRO A O 1
ATOM 1868 N N . TYR A 1 241 ? 2.436 -10.502 4.381 1.00 92.12 241 TYR A N 1
ATOM 1869 C CA . TYR A 1 241 ? 3.321 -11.329 3.575 1.00 92.12 241 TYR A CA 1
ATOM 1870 C C . TYR A 1 241 ? 3.583 -12.659 4.267 1.00 92.12 241 TYR A C 1
ATOM 1872 O O . TYR A 1 241 ? 3.757 -12.703 5.485 1.00 92.12 241 TYR A O 1
ATOM 1880 N N . ASN A 1 242 ? 3.688 -13.716 3.470 1.00 89.56 242 ASN A N 1
ATOM 1881 C CA . ASN A 1 242 ? 4.249 -14.991 3.889 1.00 89.56 242 ASN A CA 1
ATOM 1882 C C . ASN A 1 242 ? 5.770 -14.969 3.642 1.00 89.56 242 ASN A C 1
ATOM 1884 O O . ASN A 1 242 ? 6.250 -14.311 2.712 1.00 89.56 242 ASN A O 1
ATOM 1888 N N . GLU A 1 243 ? 6.548 -15.646 4.485 1.00 82.25 243 GLU A N 1
ATOM 1889 C CA . GLU A 1 243 ? 7.965 -15.908 4.195 1.00 82.25 243 GLU A CA 1
ATOM 1890 C C . GLU A 1 243 ? 8.081 -17.098 3.230 1.00 82.25 243 GLU A C 1
ATOM 1892 O O . GLU A 1 243 ? 7.283 -18.034 3.321 1.00 82.25 243 GLU A O 1
ATOM 1897 N N . ILE A 1 244 ? 9.027 -17.021 2.285 1.00 76.44 244 ILE A N 1
ATOM 1898 C CA . ILE A 1 244 ? 9.338 -18.077 1.304 1.00 76.44 244 ILE A CA 1
ATOM 1899 C C . ILE A 1 244 ? 10.626 -18.789 1.716 1.00 76.44 244 ILE A C 1
ATOM 1901 O O . ILE A 1 244 ? 11.585 -18.079 2.098 1.00 76.44 244 ILE A O 1
#

Nearest PDB structures (foldseek):
  1hfw-assembly1_B  TM=8.058E-01  e=1.143E-11  Dickeya chrysanthemi
  2jk0-assembly1_D  TM=8.019E-01  e=1.846E-10  Pectobacterium carotovorum
  2jk0-assembly1_C  TM=7.955E-01  e=1.846E-10  Pectobacterium carotovorum
  2jk0-assembly2_F  TM=8.090E-01  e=5.279E-10  Pectobacterium carotovorum
  2hln-assembly2_H  TM=8.147E-01  e=1.419E-09  Pectobacterium atrosepticum

Mean predicted aligned error: 5.38 Å

Radius of gyration: 19.19 Å; Cα contacts (8 Å, |Δi|>4): 497; chains: 1; bounding box: 43×35×54 Å

Foldseek 3Di:
DDPQFAEAEDAPVCQLLVLLVCLAADPLVVVQWEHEYEYWPDDPPDDPTCVVLQRLLSRQCRVVDRQSGHWYRYPFWTFHSFQWADDPRDIDHDVQTTQFGADPSHTDGDHHDQWGFHYFYFDPVLLVVQVPQAEDEDELPHDLVVLVVNVVSNHQEYEYAAPDQEHHDPNNVVSVVVNLPDPNHAAEYQHERTAANHDPPDPRHADQRRDHSSNCRVCVSRLVRTPDDSVRSSCCSNDRIDGD